Protein 7UCZ (pdb70)

Organism: Homo sapiens (NCBI:txid9606)

Structure (mmCIF, N/CA/C/O backbone):
data_7UCZ
#
_entry.id   7UCZ
#
_cell.length_a   29.608
_cell.length_b   36.931
_cell.length_c   68.513
_cell.angle_alpha   73.414
_cell.angle_beta   83.918
_cell.angle_gamma   66.059
#
_symmetry.space_group_name_H-M   'P 1'
#
loop_
_entity.id
_entity.type
_entity.pdbx_description
1 polymer 'Retinol-binding protein 2'
2 water water
#
loop_
_atom_site.group_PDB
_atom_site.id
_atom_site.type_symbol
_atom_site.label_atom_id
_atom_site.label_alt_id
_atom_site.label_comp_id
_atom_site.label_asym_id
_atom_site.label_entity_id
_atom_site.label_seq_id
_atom_site.pdbx_PDB_ins_code
_atom_site.Cartn_x
_atom_site.Cartn_y
_atom_site.Cartn_z
_atom_site.occupancy
_atom_site.B_iso_or_equiv
_atom_site.auth_seq_id
_atom_site.auth_comp_id
_atom_site.auth_asym_id
_atom_site.auth_atom_id
_atom_site.pdbx_PDB_model_num
ATOM 1 N N . THR A 1 1 ? -14.05887 7.78918 -4.54927 1.000 30.10135 1 THR A N 1
ATOM 2 C CA . THR A 1 1 ? -13.09941 6.81478 -4.04063 1.000 26.37379 1 THR A CA 1
ATOM 3 C C . THR A 1 1 ? -11.74906 7.45334 -3.71387 1.000 22.16236 1 THR A C 1
ATOM 4 O O . THR A 1 1 ? -11.26757 8.32737 -4.43478 1.000 24.86657 1 THR A O 1
ATOM 8 N N . ARG A 1 2 ? -11.14013 7.00507 -2.61746 1.000 20.30544 2 ARG A N 1
ATOM 9 C CA . ARG A 1 2 ? -9.82244 7.46287 -2.20221 1.000 15.09674 2 ARG A CA 1
ATOM 10 C C . ARG A 1 2 ? -8.70338 6.55772 -2.68092 1.000 13.27147 2 ARG A C 1
ATOM 11 O O . ARG A 1 2 ? -7.53763 6.79205 -2.34090 1.000 13.77466 2 ARG A O 1
ATOM 19 N N . ASP A 1 3 ? -9.02905 5.52845 -3.44774 1.000 14.35184 3 ASP A N 1
ATOM 20 C CA . ASP A 1 3 ? -8.03102 4.59031 -3.94180 1.000 13.01501 3 ASP A CA 1
ATOM 21 C C . ASP A 1 3 ? -7.41296 5.14798 -5.21633 1.000 11.67529 3 ASP A C 1
ATOM 22 O O . ASP A 1 3 ? -8.03554 5.13138 -6.28396 1.000 13.40743 3 ASP A O 1
ATOM 27 N N . GLN A 1 4 ? -6.17684 5.63055 -5.10480 1.000 9.82788 4 GLN A N 1
ATOM 28 C CA . GLN A 1 4 ? -5.46284 6.25966 -6.21007 1.000 9.99068 4 GLN A CA 1
ATOM 29 C C . GLN A 1 4 ? -4.37421 5.36475 -6.78974 1.000 8.94985 4 GLN A C 1
ATOM 30 O O . GLN A 1 4 ? -3.56171 5.82072 -7.60080 1.000 9.54981 4 GLN A O 1
ATOM 36 N N . ASN A 1 5 ? -4.35622 4.09166 -6.41001 1.000 9.68938 5 ASN A N 1
ATOM 37 C CA . ASN A 1 5 ? -3.38542 3.15964 -6.95974 1.000 9.97256 5 ASN A CA 1
ATOM 38 C C . ASN A 1 5 ? -3.45659 3.12360 -8.47748 1.000 11.56972 5 ASN A C 1
ATOM 39 O O . ASN A 1 5 ? -4.53967 3.18081 -9.07633 1.000 12.65162 5 ASN A O 1
ATOM 44 N N . GLY A 1 6 ? -2.29331 2.97294 -9.09465 1.000 10.74595 6 GLY A N 1
ATOM 45 C CA . GLY A 1 6 ? -2.22972 2.65684 -10.50178 1.000 12.65203 6 GLY A CA 1
ATOM 46 C C . GLY A 1 6 ? -1.12401 3.36724 -11.24648 1.000 9.82940 6 GLY A C 1
ATOM 47 O O . GLY A 1 6 ? -0.31199 4.10624 -10.66687 1.000 10.33973 6 GLY A O 1
ATOM 48 N N . THR A 1 7 ? -1.09576 3.12217 -12.55230 1.000 10.31248 7 THR A N 1
ATOM 49 C CA . THR A 1 7 ? -0.25610 3.86115 -13.47584 1.000 10.92048 7 THR A CA 1
ATOM 50 C C . THR A 1 7 ? -1.15439 4.80090 -14.25950 1.000 9.17726 7 THR A C 1
ATOM 51 O O . THR A 1 7 ? -2.15910 4.36800 -14.83487 1.000 11.18924 7 THR A O 1
ATOM 55 N N . TRP A 1 8 ? -0.80030 6.07975 -14.26505 1.000 9.41698 8 TRP A N 1
ATOM 56 C CA . TRP A 1 8 ? -1.66280 7.14375 -14.74955 1.000 9.28711 8 TRP A CA 1
ATOM 57 C C . TRP A 1 8 ? -0.93952 7.89357 -15.85399 1.000 9.95379 8 TRP A C 1
ATOM 58 O O . TRP A 1 8 ? 0.19320 8.35010 -15.65749 1.000 11.28885 8 TRP A O 1
ATOM 69 N N . GLU A 1 9 ? -1.58937 8.02538 -17.00817 1.000 9.57879 9 GLU A N 1
ATOM 70 C CA . GLU A 1 9 ? -0.97819 8.63919 -18.17792 1.000 9.77134 9 GLU A CA 1
ATOM 71 C C . GLU A 1 9 ? -1.63894 9.98429 -18.45404 1.000 9.61312 9 GLU A C 1
ATOM 72 O O . GLU A 1 9 ? -2.86609 10.07731 -18.53820 1.000 9.92450 9 GLU A O 1
ATOM 78 N N . MET A 1 10 ? -0.82825 11.03008 -18.57998 1.000 9.71515 10 MET A N 1
ATOM 79 C CA . MET A 1 10 ? -1.36409 12.37791 -18.70407 1.000 9.45518 10 MET A CA 1
ATOM 80 C C . MET A 1 10 ? -2.14840 12.55334 -20.00017 1.000 9.05369 10 MET A C 1
ATOM 81 O O . MET A 1 10 ? -1.68593 12.18002 -21.08546 1.000 11.51641 10 MET A O 1
ATOM 86 N N . GLU A 1 11 ? -3.33583 13.14668 -19.86826 1.000 9.31660 11 GLU A N 1
ATOM 87 C CA . GLU A 1 11 ? -4.20692 13.49162 -20.97750 1.000 9.35787 11 GLU A CA 1
ATOM 88 C C . GLU A 1 11 ? -4.28937 14.98952 -21.22470 1.000 9.44765 11 GLU A C 1
ATOM 89 O O . GLU A 1 11 ? -4.58685 15.39185 -22.35625 1.000 10.57550 11 GLU A O 1
ATOM 95 N N . SER A 1 12 ? -4.04073 15.81485 -20.20507 1.000 9.28084 12 SER A N 1
ATOM 96 C CA . SER A 1 12 ? -4.01294 17.25856 -20.39036 1.000 10.10135 12 SER A CA 1
ATOM 97 C C . SER A 1 12 ? -3.26842 17.90695 -19.23182 1.000 10.16527 12 SER A C 1
ATOM 98 O O . SER A 1 12 ? -3.18456 17.35655 -18.12874 1.000 9.19655 12 SER A O 1
ATOM 101 N N . ASN A 1 13 ? -2.74116 19.09883 -19.50989 1.000 9.52491 13 ASN A N 1
ATOM 102 C CA . ASN A 1 13 ? -1.95482 19.87467 -18.55793 1.000 9.96766 13 ASN A CA 1
ATOM 103 C C . ASN A 1 13 ? -2.18769 21.33298 -18.92596 1.000 9.96094 13 ASN A C 1
ATOM 104 O O . ASN A 1 13 ? -1.72274 21.78314 -19.97727 1.000 11.28973 13 ASN A O 1
ATOM 109 N N . GLU A 1 14 ? -2.94411 22.04695 -18.09233 1.000 10.51966 14 GLU A N 1
ATOM 110 C CA . GLU A 1 14 ? -3.37488 23.41083 -18.36737 1.000 10.42012 14 GLU A CA 1
ATOM 111 C C . GLU A 1 14 ? -2.69704 24.36635 -17.39605 1.000 10.18811 14 GLU A C 1
ATOM 112 O O . GLU A 1 14 ? -2.75069 24.16204 -16.18121 1.000 10.43004 14 GLU A O 1
ATOM 118 N N . ASN A 1 15 ? -2.09071 25.42333 -17.93883 1.000 10.47684 15 ASN A N 1
ATOM 119 C CA . ASN A 1 15 ? -1.44540 26.47172 -17.15382 1.000 11.08299 15 ASN A CA 1
ATOM 120 C C . ASN A 1 15 ? -0.27224 25.95999 -16.32584 1.000 10.02546 15 ASN A C 1
ATOM 121 O O . ASN A 1 15 ? 0.02840 26.50897 -15.26396 1.000 10.75678 15 ASN A O 1
ATOM 126 N N . PHE A 1 16 ? 0.42539 24.92781 -16.80069 1.000 11.10640 16 PHE A N 1
ATOM 127 C CA . PHE A 1 16 ? 1.69799 24.58451 -16.17640 1.000 10.38242 16 PHE A CA 1
ATOM 128 C C . PHE A 1 16 ? 2.67641 25.74853 -16.26599 1.000 10.17323 16 PHE A C 1
ATOM 129 O O . PHE A 1 16 ? 3.49128 25.94574 -15.35597 1.000 11.41904 16 PHE A O 1
ATOM 137 N N . GLU A 1 17 ? 2.59192 26.53599 -17.34298 1.000 12.04503 17 GLU A N 1
ATOM 138 C CA . GLU A 1 17 ? 3.43419 27.71957 -17.49816 1.000 12.30226 17 GLU A CA 1
ATOM 139 C C . GLU A 1 17 ? 3.24805 28.69477 -16.34032 1.000 10.40183 17 GLU A C 1
ATOM 140 O O . GLU A 1 17 ? 4.22779 29.17885 -15.75464 1.000 12.31485 17 GLU A O 1
ATOM 146 N N . GLY A 1 18 ? 1.99572 29.02749 -16.01680 1.000 12.12711 18 GLY A N 1
ATOM 147 C CA . GLY A 1 18 ? 1.74633 29.99007 -14.95453 1.000 12.06507 18 GLY A CA 1
ATOM 148 C C . GLY A 1 18 ? 2.18629 29.48180 -13.59518 1.000 10.65124 18 GLY A C 1
ATOM 149 O O . GLY A 1 18 ? 2.71533 30.24043 -12.77753 1.000 11.26950 18 GLY A O 1
ATOM 150 N N . TYR A 1 19 ? 1.97372 28.19240 -13.33833 1.000 11.23684 19 TYR A N 1
ATOM 151 C CA . TYR A 1 19 ? 2.44611 27.58259 -12.10198 1.000 11.35919 19 TYR A CA 1
ATOM 152 C C . TYR A 1 19 ? 3.97051 27.64841 -12.00283 1.000 9.33792 19 TYR A C 1
ATOM 153 O O . TYR A 1 19 ? 4.51982 28.05539 -10.97273 1.000 9.70218 19 TYR A O 1
ATOM 162 N N . MET A 1 20 ? 4.67001 27.28382 -13.08214 1.000 10.90776 20 MET A N 1
ATOM 163 C CA . MET A 1 20 ? 6.12729 27.40045 -13.09776 1.000 10.77909 20 MET A CA 1
ATOM 164 C C . MET A 1 20 ? 6.57802 28.84216 -12.87343 1.000 9.88280 20 MET A C 1
ATOM 165 O O . MET A 1 20 ? 7.55403 29.09278 -12.15228 1.000 10.55622 20 MET A O 1
ATOM 170 N N . LYS A 1 21 ? 5.89441 29.80363 -13.49925 1.000 11.47280 21 LYS A N 1
ATOM 171 C CA . LYS A 1 21 ? 6.26060 31.20611 -13.31938 1.000 12.15888 21 LYS A CA 1
ATOM 172 C C . LYS A 1 21 ? 6.07485 31.64581 -11.87426 1.000 10.42658 21 LYS A C 1
ATOM 173 O O . LYS A 1 21 ? 6.89859 32.39404 -11.33092 1.000 11.98983 21 LYS A O 1
ATOM 179 N N . ALA A 1 22 ? 4.99132 31.20321 -11.23649 1.000 11.61612 22 ALA A N 1
ATOM 180 C CA . ALA A 1 22 ? 4.74788 31.53923 -9.83854 1.000 11.50436 22 ALA A CA 1
ATOM 181 C C . ALA A 1 22 ? 5.82583 30.98276 -8.92166 1.000 10.15443 22 ALA A C 1
ATOM 182 O O . ALA A 1 22 ? 6.04920 31.53126 -7.83400 1.000 11.44450 22 ALA A O 1
ATOM 184 N N . LEU A 1 23 ? 6.50466 29.91813 -9.34505 1.000 10.16347 23 LEU A N 1
ATOM 185 C CA . LEU A 1 23 ? 7.62292 29.31772 -8.62929 1.000 10.18078 23 LEU A CA 1
ATOM 186 C C . LEU A 1 23 ? 8.96552 29.91089 -9.03808 1.000 10.57927 23 LEU A C 1
ATOM 187 O O . LEU A 1 23 ? 10.01128 29.45492 -8.55575 1.000 11.57275 23 LEU A O 1
ATOM 192 N N . ASP A 1 24 ? 8.95301 30.90326 -9.92428 1.000 11.41135 24 ASP A N 1
ATOM 193 C CA . ASP A 1 24 ? 10.15644 31.61767 -10.36262 1.000 12.42134 24 ASP A CA 1
ATOM 194 C C . ASP A 1 24 ? 11.08107 30.75420 -11.21312 1.000 11.96561 24 ASP A C 1
ATOM 195 O O . ASP A 1 24 ? 12.28924 30.99008 -11.27732 1.000 15.14364 24 ASP A O 1
ATOM 200 N N . ILE A 1 25 ? 10.52660 29.74988 -11.87847 1.000 12.00809 25 ILE A N 1
ATOM 201 C CA . ILE A 1 25 ? 11.32368 28.94123 -12.78583 1.000 12.42660 25 ILE A CA 1
ATOM 202 C C . ILE A 1 25 ? 11.65656 29.76308 -14.02601 1.000 13.45233 25 ILE A C 1
ATOM 203 O O . ILE A 1 25 ? 10.82084 30.52331 -14.53440 1.000 13.47678 25 ILE A O 1
ATOM 208 N N . ASP A 1 26 ? 12.89272 29.63055 -14.50787 1.000 15.33531 26 ASP A N 1
ATOM 209 C CA . ASP A 1 26 ? 13.42183 30.56052 -15.49563 1.000 17.88440 26 ASP A CA 1
ATOM 210 C C . ASP A 1 26 ? 12.83555 30.30547 -16.88842 1.000 15.61397 26 ASP A C 1
ATOM 211 O O . ASP A 1 26 ? 12.22721 29.26786 -17.17240 1.000 16.11257 26 ASP A O 1
ATOM 216 N N . PHE A 1 27 ? 13.05587 31.28244 -17.77062 1.000 15.77183 27 PHE A N 1
ATOM 217 C CA . PHE A 1 27 ? 12.45721 31.26710 -19.10265 1.000 16.41143 27 PHE A CA 1
ATOM 218 C C . PHE A 1 27 ? 12.88307 30.03558 -19.89694 1.000 18.57038 27 PHE A C 1
ATOM 219 O O . PHE A 1 27 ? 12.04984 29.36728 -20.52390 1.000 16.27775 27 PHE A O 1
ATOM 227 N N . ALA A 1 28 ? 14.18185 29.72117 -19.88798 1.000 20.00357 28 ALA A N 1
ATOM 228 C CA . ALA A 1 28 ? 14.67140 28.59590 -20.67936 1.000 20.49365 28 ALA A CA 1
ATOM 229 C C . ALA A 1 28 ? 14.05940 27.28470 -20.20970 1.000 15.82643 28 ALA A C 1
ATOM 230 O O . ALA A 1 28 ? 13.71330 26.42290 -21.02526 1.000 17.53424 28 ALA A O 1
ATOM 232 N N . THR A 1 29 ? 13.90025 27.12637 -18.89567 1.000 16.49901 29 THR A N 1
ATOM 233 C CA . THR A 1 29 ? 13.32656 25.89903 -18.35816 1.000 17.46776 29 THR A CA 1
ATOM 234 C C . THR A 1 29 ? 11.83846 25.79582 -18.67343 1.000 15.19891 29 THR A C 1
ATOM 235 O O . THR A 1 29 ? 11.34686 24.71607 -19.02568 1.000 15.36967 29 THR A O 1
ATOM 239 N N . ARG A 1 30 ? 11.10021 26.90265 -18.55562 1.000 14.53568 30 ARG A N 1
ATOM 240 C CA . ARG A 1 30 ? 9.68925 26.86116 -18.92719 1.000 13.38656 30 ARG A CA 1
ATOM 241 C C . ARG A 1 30 ? 9.52523 26.50326 -20.39694 1.000 12.35254 30 ARG A C 1
ATOM 242 O O . ARG A 1 30 ? 8.60633 25.76142 -20.76415 1.000 12.97166 30 ARG A O 1
ATOM 250 N N . LYS A 1 31 ? 10.41552 27.00937 -21.25322 1.000 13.70647 31 LYS A N 1
ATOM 251 C CA . LYS A 1 31 ? 10.30968 26.72284 -22.67989 1.000 14.88181 31 LYS A CA 1
ATOM 252 C C . LYS A 1 31 ? 10.52879 25.24270 -22.96639 1.000 13.50119 31 LYS A C 1
ATOM 253 O O . LYS A 1 31 ? 9.80777 24.65026 -23.77927 1.000 13.68055 31 LYS A O 1
ATOM 259 N N . ILE A 1 32 ? 11.52113 24.62975 -22.31302 1.000 16.23162 32 ILE A N 1
ATOM 260 C CA . ILE A 1 32 ? 11.75351 23.19565 -22.46776 1.000 17.61921 32 ILE A CA 1
ATOM 261 C C . ILE A 1 32 ? 10.51300 22.40241 -22.08776 1.000 16.26387 32 ILE A C 1
ATOM 262 O O . ILE A 1 32 ? 10.23607 21.34732 -22.67148 1.000 16.16933 32 ILE A O 1
ATOM 267 N N . ALA A 1 33 ? 9.73302 22.90630 -21.13340 1.000 12.60867 33 ALA A N 1
ATOM 268 C CA . ALA A 1 33 ? 8.59245 22.17782 -20.59429 1.000 13.20650 33 ALA A CA 1
ATOM 269 C C . ALA A 1 33 ? 7.34614 22.23836 -21.47165 1.000 12.59514 33 ALA A C 1
ATOM 270 O O . ALA A 1 33 ? 6.39406 21.49748 -21.19715 1.000 13.11036 33 ALA A O 1
ATOM 272 N N . VAL A 1 34 ? 7.31694 23.09343 -22.49742 1.000 13.20617 34 VAL A N 1
ATOM 273 C CA . VAL A 1 34 ? 6.12637 23.21764 -23.33578 1.000 12.56446 34 VAL A CA 1
ATOM 274 C C . VAL A 1 34 ? 5.75412 21.86514 -23.92401 1.000 13.42553 34 VAL A C 1
ATOM 275 O O . VAL A 1 34 ? 6.59470 21.16434 -24.50091 1.000 13.59370 34 VAL A O 1
ATOM 279 N N . ARG A 1 35 ? 4.48979 21.48127 -23.74866 1.000 11.68154 35 ARG A N 1
ATOM 280 C CA . ARG A 1 35 ? 3.92208 20.26127 -24.30825 1.000 12.59417 35 ARG A CA 1
ATOM 281 C C . ARG A 1 35 ? 4.55101 18.98992 -23.75026 1.000 12.31981 35 ARG A C 1
ATOM 282 O O . ARG A 1 35 ? 4.51898 17.94489 -24.40671 1.000 14.22936 35 ARG A O 1
ATOM 290 N N . LEU A 1 36 ? 5.11955 19.03669 -22.54803 1.000 12.48789 36 LEU A N 1
ATOM 291 C CA . LEU A 1 36 ? 5.57365 17.79558 -21.93691 1.000 13.50189 36 LEU A CA 1
ATOM 292 C C . LEU A 1 36 ? 4.38194 16.88665 -21.63863 1.000 11.62905 36 LEU A C 1
ATOM 293 O O . LEU A 1 36 ? 3.23144 17.32177 -21.58232 1.000 11.99552 36 LEU A O 1
ATOM 298 N N . THR A 1 37 ? 4.67733 15.60446 -21.43824 1.000 10.68282 37 THR A N 1
ATOM 299 C CA A THR A 1 37 ? 3.69187 14.64734 -20.96184 0.688 11.04955 37 THR A CA 1
ATOM 300 C CA B THR A 1 37 ? 3.70609 14.61770 -20.99132 0.312 10.88478 37 THR A CA 1
ATOM 301 C C . THR A 1 37 ? 4.27727 13.90039 -19.77145 1.000 13.47644 37 THR A C 1
ATOM 302 O O . THR A 1 37 ? 5.48306 13.95910 -19.49725 1.000 12.27157 37 THR A O 1
ATOM 309 N N . GLN A 1 38 ? 3.40641 13.22428 -19.02673 1.000 14.28718 38 GLN A N 1
ATOM 310 C CA . GLN A 1 38 ? 3.84386 12.54415 -17.82093 1.000 12.83255 38 GLN A CA 1
ATOM 311 C C . GLN A 1 38 ? 3.15229 11.20480 -17.67224 1.000 12.73281 38 GLN A C 1
ATOM 312 O O . GLN A 1 38 ? 2.04145 10.98528 -18.16450 1.000 13.07584 38 GLN A O 1
ATOM 318 N N . THR A 1 39 ? 3.83571 10.31682 -16.95869 1.000 12.16525 39 THR A N 1
ATOM 319 C CA . THR A 1 39 ? 3.23626 9.12421 -16.38721 1.000 12.17474 39 THR A CA 1
ATOM 320 C C . THR A 1 39 ? 3.49454 9.15167 -14.88789 1.000 10.32965 39 THR A C 1
ATOM 321 O O . THR A 1 39 ? 4.61601 9.43757 -14.44345 1.000 12.00546 39 THR A O 1
ATOM 325 N N . LYS A 1 40 ? 2.45444 8.87907 -14.11396 1.000 9.19193 40 LYS A N 1
ATOM 326 C CA . LYS A 1 40 ? 2.51857 8.92676 -12.66101 1.000 9.65061 40 LYS A CA 1
ATOM 327 C C . LYS A 1 40 ? 2.15261 7.55226 -12.13006 1.000 10.10292 40 LYS A C 1
ATOM 328 O O . LYS A 1 40 ? 1.06318 7.04146 -12.41978 1.000 11.99723 40 LYS A O 1
ATOM 334 N N . VAL A 1 41 ? 3.05456 6.95240 -11.36014 1.000 9.91094 41 VAL A N 1
ATOM 335 C CA . VAL A 1 41 ? 2.82778 5.64781 -10.75777 1.000 9.60614 41 VAL A CA 1
ATOM 336 C C . VAL A 1 41 ? 2.58354 5.86534 -9.27418 1.000 8.97488 41 VAL A C 1
ATOM 337 O O . VAL A 1 41 ? 3.41362 6.46777 -8.58114 1.000 10.56464 41 VAL A O 1
ATOM 341 N N . ILE A 1 42 ? 1.44684 5.38147 -8.78452 1.000 8.82288 42 ILE A N 1
ATOM 342 C CA . ILE A 1 42 ? 1.06400 5.50482 -7.38297 1.000 9.42948 42 ILE A CA 1
ATOM 343 C C . ILE A 1 42 ? 0.92728 4.11051 -6.79581 1.000 8.93643 42 ILE A C 1
ATOM 344 O O . ILE A 1 42 ? 0.15030 3.28703 -7.30427 1.000 9.98909 42 ILE A O 1
ATOM 349 N N . ASP A 1 43 ? 1.67827 3.85757 -5.72520 1.000 9.39116 43 ASP A N 1
ATOM 350 C CA . ASP A 1 43 ? 1.58895 2.63826 -4.93261 1.000 10.41160 43 ASP A CA 1
ATOM 351 C C . ASP A 1 43 ? 1.06964 3.08360 -3.57431 1.000 9.92505 43 ASP A C 1
ATOM 352 O O . ASP A 1 43 ? 1.79930 3.70451 -2.79858 1.000 11.59329 43 ASP A O 1
ATOM 357 N N . GLN A 1 44 ? -0.21020 2.82293 -3.31537 1.000 10.03252 44 GLN A N 1
ATOM 358 C CA . GLN A 1 44 ? -0.89793 3.34358 -2.14542 1.000 10.26745 44 GLN A CA 1
ATOM 359 C C . GLN A 1 44 ? -1.39059 2.19632 -1.28095 1.000 9.66989 44 GLN A C 1
ATOM 360 O O . GLN A 1 44 ? -2.07493 1.28536 -1.76572 1.000 11.19015 44 GLN A O 1
ATOM 366 N N . ASP A 1 45 ? -1.04291 2.25509 0.00137 1.000 9.88060 45 ASP A N 1
ATOM 367 C CA . ASP A 1 45 ? -1.49432 1.29090 0.99701 1.000 10.93020 45 ASP A CA 1
ATOM 368 C C . ASP A 1 45 ? -2.16882 2.12593 2.07852 1.000 10.52211 45 ASP A C 1
ATOM 369 O O . ASP A 1 45 ? -1.52590 2.55371 3.04086 1.000 11.55826 45 ASP A O 1
ATOM 374 N N . GLY A 1 46 ? -3.46353 2.38925 1.89266 1.000 12.02181 46 GLY A N 1
ATOM 375 C CA . GLY A 1 46 ? -4.21020 3.25869 2.78150 1.000 11.96591 46 GLY A CA 1
ATOM 376 C C . GLY A 1 46 ? -3.71997 4.69289 2.74812 1.000 10.73037 46 GLY A C 1
ATOM 377 O O . GLY A 1 46 ? -3.76500 5.35069 1.70736 1.000 11.83844 46 GLY A O 1
ATOM 378 N N . ASP A 1 47 ? -3.25030 5.18236 3.89174 1.000 11.65493 47 ASP A N 1
ATOM 379 C CA . ASP A 1 47 ? -2.66228 6.51223 3.99695 1.000 10.26069 47 ASP A CA 1
ATOM 380 C C . ASP A 1 47 ? -1.18033 6.55325 3.60298 1.000 9.26204 47 ASP A C 1
ATOM 381 O O . ASP A 1 47 ? -0.57686 7.63237 3.65053 1.000 10.60613 47 ASP A O 1
ATOM 386 N N . ASN A 1 48 ? -0.56303 5.42665 3.24382 1.000 11.51629 48 ASN A N 1
ATOM 387 C CA . ASN A 1 48 ? 0.85687 5.38417 2.89271 1.000 9.87621 48 ASN A CA 1
ATOM 388 C C . ASN A 1 48 ? 1.00246 5.39549 1.37416 1.000 8.96964 48 ASN A C 1
ATOM 389 O O . ASN A 1 48 ? 0.50481 4.49079 0.69906 1.000 11.72241 48 ASN A O 1
ATOM 394 N N . PHE A 1 49 ? 1.70280 6.39611 0.84453 1.000 8.89850 49 PHE A N 1
ATOM 395 C CA . PHE A 1 49 ? 1.84364 6.58724 -0.59162 1.000 8.79575 49 PHE A CA 1
ATOM 396 C C . PHE A 1 49 ? 3.30689 6.55064 -1.01161 1.000 8.62095 49 PHE A C 1
ATOM 397 O O . PHE A 1 49 ? 4.17005 7.15756 -0.36424 1.000 9.66550 49 PHE A O 1
ATOM 405 N N . LYS A 1 50 ? 3.56942 5.87831 -2.12976 1.000 9.35128 50 LYS A N 1
ATOM 406 C CA . LYS A 1 50 ? 4.83111 5.99824 -2.84944 1.000 10.59079 50 LYS A CA 1
ATOM 407 C C . LYS A 1 50 ? 4.49244 6.40651 -4.27300 1.000 9.55582 50 LYS A C 1
ATOM 408 O O . LYS A 1 50 ? 3.75138 5.69577 -4.96117 1.000 11.54440 50 LYS A O 1
ATOM 414 N N . THR A 1 51 ? 5.00161 7.55665 -4.71286 1.000 10.48314 51 THR A N 1
ATOM 415 C CA . THR A 1 51 ? 4.63122 8.08473 -6.01984 1.000 11.02764 51 THR A CA 1
ATOM 416 C C . THR A 1 51 ? 5.86621 8.40213 -6.84685 1.000 9.21732 51 THR A C 1
ATOM 417 O O . THR A 1 51 ? 6.88958 8.85978 -6.32357 1.000 12.14929 51 THR A O 1
ATOM 421 N N . LYS A 1 52 ? 5.74508 8.17544 -8.15548 1.000 9.51015 52 LYS A N 1
ATOM 422 C CA . LYS A 1 52 ? 6.80984 8.45091 -9.11303 1.000 9.56603 52 LYS A CA 1
ATOM 423 C C . LYS A 1 52 ? 6.18961 9.15526 -10.30726 1.000 11.73052 52 LYS A C 1
ATOM 424 O O . LYS A 1 52 ? 5.34379 8.57127 -10.99224 1.000 13.28468 52 LYS A O 1
ATOM 430 N N . THR A 1 53 ? 6.62026 10.37845 -10.59276 1.000 10.82246 53 THR A N 1
ATOM 431 C CA . THR A 1 53 ? 6.09447 11.12599 -11.72838 1.000 11.25480 53 THR A CA 1
ATOM 432 C C . THR A 1 53 ? 7.22992 11.36149 -12.71173 1.000 10.68783 53 THR A C 1
ATOM 433 O O . THR A 1 53 ? 8.22286 12.01565 -12.37197 1.000 12.56159 53 THR A O 1
ATOM 437 N N . THR A 1 54 ? 7.09022 10.82138 -13.91804 1.000 10.74357 54 THR A N 1
ATOM 438 C CA . THR A 1 54 ? 8.12301 10.90559 -14.94001 1.000 10.24558 54 THR A CA 1
ATOM 439 C C . THR A 1 54 ? 7.63972 11.82953 -16.04273 1.000 10.24150 54 THR A C 1
ATOM 440 O O . THR A 1 54 ? 6.59879 11.57080 -16.65765 1.000 12.00673 54 THR A O 1
ATOM 444 N N . SER A 1 55 ? 8.40495 12.87864 -16.31529 1.000 10.67870 55 SER A N 1
ATOM 445 C CA . SER A 1 55 ? 8.08716 13.81600 -17.38302 1.000 11.54859 55 SER A CA 1
ATOM 446 C C . SER A 1 55 ? 8.91500 13.49579 -18.61854 1.000 11.25793 55 SER A C 1
ATOM 447 O O . SER A 1 55 ? 10.13835 13.34032 -18.53420 1.000 12.55670 55 SER A O 1
ATOM 450 N N . THR A 1 56 ? 8.24235 13.39695 -19.75753 1.000 12.16206 56 THR A N 1
ATOM 451 C CA . THR A 1 56 ? 8.88331 13.23175 -21.05500 1.000 11.57420 56 THR A CA 1
ATOM 452 C C . THR A 1 56 ? 8.66077 14.51207 -21.84053 1.000 11.87770 56 THR A C 1
ATOM 453 O O . THR A 1 56 ? 7.51394 14.93717 -22.03279 1.000 13.38759 56 THR A O 1
ATOM 457 N N . PHE A 1 57 ? 9.75024 15.12806 -22.27865 1.000 12.96733 57 PHE A N 1
ATOM 458 C CA . PHE A 1 57 ? 9.68217 16.42442 -22.92775 1.000 12.53862 57 PHE A CA 1
ATOM 459 C C . PHE A 1 57 ? 9.57257 16.28510 -24.43608 1.000 13.90455 57 PHE A C 1
ATOM 460 O O . PHE A 1 57 ? 9.96850 15.28029 -25.02853 1.000 16.16275 57 PHE A O 1
ATOM 468 N N . HIS A 1 58 ? 9.03389 17.33622 -25.05210 1.000 13.63433 58 HIS A N 1
ATOM 469 C CA . HIS A 1 58 ? 8.87876 17.37318 -26.50012 1.000 17.62243 58 HIS A CA 1
ATOM 470 C C . HIS A 1 58 ? 10.22704 17.38654 -27.21909 1.000 24.49221 58 HIS A C 1
ATOM 471 O O . HIS A 1 58 ? 10.40939 16.67422 -28.21364 1.000 31.23528 58 HIS A O 1
ATOM 478 N N . HIS A 1 59 ? 11.18391 18.18451 -26.74081 1.000 21.76192 59 HIS A N 1
ATOM 479 C CA . HIS A 1 59 ? 12.48577 18.32844 -27.40533 1.000 22.11288 59 HIS A CA 1
ATOM 480 C C . HIS A 1 59 ? 13.61846 18.41569 -26.37691 1.000 19.71760 59 HIS A C 1
ATOM 481 O O . HIS A 1 59 ? 14.34651 19.40021 -26.28148 1.000 20.90303 59 HIS A O 1
ATOM 488 N N . HIS A 1 60 ? 13.77382 17.35919 -25.58337 1.000 15.40937 60 HIS A N 1
ATOM 489 C CA . HIS A 1 60 ? 14.86861 17.25592 -24.63102 1.000 15.67858 60 HIS A CA 1
ATOM 490 C C . HIS A 1 60 ? 15.22375 15.78503 -24.50806 1.000 16.26619 60 HIS A C 1
ATOM 491 O O . HIS A 1 60 ? 14.33425 14.92915 -24.50744 1.000 18.03816 60 HIS A O 1
ATOM 498 N N . HIS A 1 61 ? 16.52219 15.49279 -24.41234 1.000 13.41406 61 HIS A N 1
ATOM 499 C CA . HIS A 1 61 ? 16.96868 14.11038 -24.55196 1.000 13.30841 61 HIS A CA 1
ATOM 500 C C . HIS A 1 61 ? 16.76734 13.24791 -23.31262 1.000 13.33997 61 HIS A C 1
ATOM 501 O O . HIS A 1 61 ? 16.97348 12.03324 -23.40313 1.000 17.53954 61 HIS A O 1
ATOM 508 N N . HIS A 1 62 ? 16.36884 13.81394 -22.17356 1.000 12.67459 62 HIS A N 1
ATOM 509 C CA . HIS A 1 62 ? 16.17014 13.00259 -20.98092 1.000 11.71592 62 HIS A CA 1
ATOM 510 C C . HIS A 1 62 ? 14.86568 13.36251 -20.29506 1.000 14.17203 62 HIS A C 1
ATOM 511 O O . HIS A 1 62 ? 14.36793 14.48879 -20.39432 1.000 16.97150 62 HIS A O 1
ATOM 518 N N . HIS A 1 63 ? 14.32187 12.37760 -19.59809 1.000 14.45211 63 HIS A N 1
ATOM 519 C CA . HIS A 1 63 ? 13.16560 12.58945 -18.75376 1.000 14.01106 63 HIS A CA 1
ATOM 520 C C . HIS A 1 63 ? 13.59457 13.25870 -17.45033 1.000 14.88350 63 HIS A C 1
ATOM 521 O O . HIS A 1 63 ? 14.78340 13.35372 -17.12539 1.000 16.35714 63 HIS A O 1
ATOM 528 N N . ARG A 1 64 ? 12.60895 13.74245 -16.70393 1.000 13.18709 64 ARG A N 1
ATOM 529 C CA . ARG A 1 64 ? 12.80635 14.11590 -15.31339 1.000 15.02970 64 ARG A CA 1
ATOM 530 C C . ARG A 1 64 ? 11.90060 13.24011 -14.46295 1.000 13.76916 64 ARG A C 1
ATOM 531 O O . ARG A 1 64 ? 10.82163 12.82460 -14.90573 1.000 13.95643 64 ARG A O 1
ATOM 539 N N . ASN A 1 65 ? 12.34499 12.96246 -13.23943 1.000 12.86440 65 ASN A N 1
ATOM 540 C CA . ASN A 1 65 ? 11.62936 12.07351 -12.33560 1.000 18.93398 65 ASN A CA 1
ATOM 541 C C . ASN A 1 65 ? 11.46267 12.78256 -11.00361 1.000 22.18069 65 ASN A C 1
ATOM 542 O O . ASN A 1 65 ? 12.45239 13.20231 -10.39356 1.000 24.36706 65 ASN A O 1
ATOM 547 N N . TYR A 1 66 ? 10.21477 12.92086 -10.56498 1.000 22.29128 66 TYR A N 1
ATOM 548 C CA . TYR A 1 66 ? 9.85569 13.56739 -9.30485 1.000 21.42965 66 TYR A CA 1
ATOM 549 C C . TYR A 1 66 ? 9.13978 12.50569 -8.48008 1.000 21.19739 66 TYR A C 1
ATOM 550 O O . TYR A 1 66 ? 7.94667 12.25877 -8.68006 1.000 22.80120 66 TYR A O 1
ATOM 559 N N . ASP A 1 67 ? 9.87170 11.86098 -7.57446 1.000 20.23980 67 ASP A N 1
ATOM 560 C CA . ASP A 1 67 ? 9.34248 10.76972 -6.76656 1.000 22.76603 67 ASP A CA 1
ATOM 561 C C . ASP A 1 67 ? 9.16803 11.25939 -5.33527 1.000 26.43202 67 ASP A C 1
ATOM 562 O O . ASP A 1 67 ? 10.14000 11.68571 -4.70120 1.000 32.07856 67 ASP A O 1
ATOM 567 N N . VAL A 1 68 ? 7.93309 11.21425 -4.83331 1.000 18.35440 68 VAL A N 1
ATOM 568 C CA . VAL A 1 68 ? 7.63077 11.64228 -3.47175 1.000 17.99391 68 VAL A CA 1
ATOM 569 C C . VAL A 1 68 ? 6.84836 10.54634 -2.75425 1.000 14.56777 68 VAL A C 1
ATOM 570 O O . VAL A 1 68 ? 5.88311 9.99302 -3.30171 1.000 12.84882 68 VAL A O 1
ATOM 574 N N . ASP A 1 69 ? 7.28790 10.22332 -1.53770 1.000 13.55231 69 ASP A N 1
ATOM 575 C CA . ASP A 1 69 ? 6.65069 9.24066 -0.67547 1.000 11.97546 69 ASP A CA 1
ATOM 576 C C . ASP A 1 69 ? 6.18942 9.95090 0.58560 1.000 9.55271 69 ASP A C 1
ATOM 577 O O . ASP A 1 69 ? 6.88865 10.83142 1.10620 1.000 11.93424 69 ASP A O 1
ATOM 582 N N . PHE A 1 70 ? 5.03904 9.54787 1.11481 1.000 9.83004 70 PHE A N 1
ATOM 583 C CA . PHE A 1 70 ? 4.51646 10.22309 2.28986 1.000 9.86983 70 PHE A CA 1
ATOM 584 C C . PHE A 1 70 ? 3.44277 9.37163 2.93341 1.000 8.98203 70 PHE A C 1
ATOM 585 O O . PHE A 1 70 ? 2.85931 8.48226 2.30782 1.000 10.22919 70 PHE A O 1
ATOM 593 N N . THR A 1 71 ? 3.19323 9.67185 4.20411 1.000 9.17788 71 THR A N 1
ATOM 594 C CA . THR A 1 71 ? 2.04714 9.15888 4.93490 1.000 10.02757 71 THR A CA 1
ATOM 595 C C . THR A 1 71 ? 1.12936 10.32601 5.26053 1.000 8.24814 71 THR A C 1
ATOM 596 O O . THR A 1 71 ? 1.59431 11.36909 5.73486 1.000 8.78244 71 THR A O 1
ATOM 600 N N . VAL A 1 72 ? -0.16757 10.15694 4.97888 1.000 10.06971 72 VAL A N 1
ATOM 601 C CA . VAL A 1 72 ? -1.13702 11.18999 5.30562 1.000 9.15359 72 VAL A CA 1
ATOM 602 C C . VAL A 1 72 ? -1.01197 11.53520 6.78102 1.000 10.26437 72 VAL A C 1
ATOM 603 O O . VAL A 1 72 ? -0.92556 10.64945 7.63758 1.000 11.72340 72 VAL A O 1
ATOM 607 N N . GLY A 1 73 ? -0.95943 12.83145 7.07993 1.000 9.78107 73 GLY A N 1
ATOM 608 C CA . GLY A 1 73 ? -0.87311 13.29222 8.44820 1.000 10.60291 73 GLY A CA 1
ATOM 609 C C . GLY A 1 73 ? 0.53204 13.44472 8.99173 1.000 9.39746 73 GLY A C 1
ATOM 610 O O . GLY A 1 73 ? 0.69493 13.94802 10.11495 1.000 11.09470 73 GLY A O 1
ATOM 611 N N . VAL A 1 74 ? 1.55446 13.05234 8.23670 1.000 9.30621 74 VAL A N 1
ATOM 612 C CA . VAL A 1 74 ? 2.93844 13.08360 8.69518 1.000 9.10255 74 VAL A CA 1
ATOM 613 C C . VAL A 1 74 ? 3.70396 14.08868 7.84562 1.000 8.64721 74 VAL A C 1
ATOM 614 O O . VAL A 1 74 ? 3.98884 13.83078 6.66680 1.000 9.17442 74 VAL A O 1
ATOM 618 N N . GLU A 1 75 ? 4.06796 15.21453 8.44653 1.000 9.46348 75 GLU A N 1
ATOM 619 C CA . GLU A 1 75 ? 4.83317 16.22989 7.73923 1.000 8.45156 75 GLU A CA 1
ATOM 620 C C . GLU A 1 75 ? 6.15653 15.64551 7.26901 1.000 8.27687 75 GLU A C 1
ATOM 621 O O . GLU A 1 75 ? 6.76866 14.82076 7.95415 1.000 9.85582 75 GLU A O 1
ATOM 627 N N . PHE A 1 76 ? 6.60562 16.08189 6.09594 1.000 9.25223 76 PHE A N 1
ATOM 628 C CA . PHE A 1 76 ? 7.85532 15.60161 5.53640 1.000 10.65624 76 PHE A CA 1
ATOM 629 C C . PHE A 1 76 ? 8.56774 16.72798 4.79823 1.000 8.88590 76 PHE A C 1
ATOM 630 O O . PHE A 1 76 ? 7.97399 17.74774 4.44733 1.000 12.09413 76 PHE A O 1
ATOM 638 N N . ASP A 1 77 ? 9.85805 16.53262 4.56152 1.000 12.52388 77 ASP A N 1
ATOM 639 C CA . ASP A 1 77 ? 10.66424 17.49201 3.82001 1.000 11.45789 77 ASP A CA 1
ATOM 640 C C . ASP A 1 77 ? 10.63451 17.16719 2.33411 1.000 11.17508 77 ASP A C 1
ATOM 641 O O . ASP A 1 77 ? 10.77588 16.00636 1.93507 1.000 13.54155 77 ASP A O 1
ATOM 646 N N . GLU A 1 78 ? 10.46535 18.20031 1.51531 1.000 10.51399 78 GLU A N 1
ATOM 647 C CA . GLU A 1 78 ? 10.58697 18.08701 0.06879 1.000 11.12953 78 GLU A CA 1
ATOM 648 C C . GLU A 1 78 ? 11.68035 19.02061 -0.41807 1.000 10.59874 78 GLU A C 1
ATOM 649 O O . GLU A 1 78 ? 11.75047 20.17899 0.00651 1.000 11.68160 78 GLU A O 1
ATOM 655 N N . TYR A 1 79 ? 12.51711 18.51285 -1.32463 1.000 11.74053 79 TYR A N 1
ATOM 656 C CA . TYR A 1 79 ? 13.52937 19.29369 -2.02961 1.000 12.38329 79 TYR A CA 1
ATOM 657 C C . TYR A 1 79 ? 13.19093 19.19323 -3.51275 1.000 13.18603 79 TYR A C 1
ATOM 658 O O . TYR A 1 79 ? 13.38320 18.14053 -4.13035 1.000 14.32396 79 TYR A O 1
ATOM 667 N N . THR A 1 80 ? 12.65897 20.27394 -4.08270 1.000 12.04917 80 THR A N 1
ATOM 668 C CA . THR A 1 80 ? 11.99720 20.20937 -5.38852 1.000 11.91329 80 THR A CA 1
ATOM 669 C C . THR A 1 80 ? 12.99935 20.35522 -6.54091 1.000 13.55943 80 THR A C 1
ATOM 670 O O . THR A 1 80 ? 12.92695 21.27336 -7.36318 1.000 13.85822 80 THR A O 1
ATOM 674 N N . LYS A 1 81 ? 13.92190 19.38462 -6.61701 1.000 13.42208 81 LYS A N 1
ATOM 675 C CA . LYS A 1 81 ? 15.08580 19.50905 -7.49561 1.000 13.44246 81 LYS A CA 1
ATOM 676 C C . LYS A 1 81 ? 14.71079 19.64050 -8.96578 1.000 13.80469 81 LYS A C 1
ATOM 677 O O . LYS A 1 81 ? 15.45034 20.26203 -9.73507 1.000 17.18219 81 LYS A O 1
ATOM 683 N N . SER A 1 82 ? 13.60915 19.03504 -9.39057 1.000 12.63073 82 SER A N 1
ATOM 684 C CA . SER A 1 82 ? 13.21737 19.09225 -10.79302 1.000 14.77159 82 SER A CA 1
ATOM 685 C C . SER A 1 82 ? 12.21730 20.20622 -11.07894 1.000 15.92313 82 SER A C 1
ATOM 686 O O . SER A 1 82 ? 11.71693 20.30181 -12.20480 1.000 18.28843 82 SER A O 1
ATOM 689 N N . LEU A 1 83 ? 11.92632 21.05124 -10.08640 1.000 15.02259 83 LEU A N 1
ATOM 690 C CA . LEU A 1 83 ? 11.07085 22.21906 -10.26194 1.000 16.33601 83 LEU A CA 1
ATOM 691 C C . LEU A 1 83 ? 11.83000 23.48366 -9.87982 1.000 15.73263 83 LEU A C 1
ATOM 692 O O . LEU A 1 83 ? 12.75165 23.89380 -10.59341 1.000 16.86294 83 LEU A O 1
ATOM 697 N N . ASP A 1 84 ? 11.46917 24.09763 -8.75183 1.000 14.25272 84 ASP A N 1
ATOM 698 C CA . ASP A 1 84 ? 12.05666 25.36905 -8.34554 1.000 15.20654 84 ASP A CA 1
ATOM 699 C C . ASP A 1 84 ? 13.25676 25.21934 -7.42282 1.000 13.63582 84 ASP A C 1
ATOM 700 O O . ASP A 1 84 ? 13.84971 26.23073 -7.04437 1.000 17.00646 84 ASP A O 1
ATOM 705 N N . ASN A 1 85 ? 13.62781 23.99381 -7.05427 1.000 13.36945 85 ASN A N 1
ATOM 706 C CA . ASN A 1 85 ? 14.81336 23.75077 -6.23748 1.000 13.75479 85 ASN A CA 1
ATOM 707 C C . ASN A 1 85 ? 14.73049 24.47925 -4.89561 1.000 13.90266 85 ASN A C 1
ATOM 708 O O . ASN A 1 85 ? 15.64356 25.20094 -4.49288 1.000 15.84079 85 ASN A O 1
ATOM 713 N N . ARG A 1 86 ? 13.61468 24.28897 -4.20471 1.000 12.57510 86 ARG A N 1
ATOM 714 C CA . ARG A 1 86 ? 13.42195 24.82717 -2.87073 1.000 12.39315 86 ARG A CA 1
ATOM 715 C C . ARG A 1 86 ? 13.16810 23.69918 -1.88353 1.000 11.20689 86 ARG A C 1
ATOM 716 O O . ARG A 1 86 ? 12.78472 22.58467 -2.24659 1.000 13.46849 86 ARG A O 1
ATOM 724 N N . HIS A 1 87 ? 13.38522 24.01738 -0.61737 1.000 11.98599 87 HIS A N 1
ATOM 725 C CA . HIS A 1 87 ? 13.07094 23.12728 0.49166 1.000 12.24876 87 HIS A CA 1
ATOM 726 C C . HIS A 1 87 ? 11.75107 23.58799 1.09261 1.000 11.88728 87 HIS A C 1
ATOM 727 O O . HIS A 1 87 ? 11.65104 24.72769 1.56558 1.000 15.25749 87 HIS A O 1
ATOM 734 N N . VAL A 1 88 ? 10.73975 22.71886 1.06194 1.000 10.31621 88 VAL A N 1
ATOM 735 C CA . VAL A 1 88 ? 9.45909 23.01440 1.68424 1.000 9.95269 88 VAL A CA 1
ATOM 736 C C . VAL A 1 88 ? 9.13071 21.90554 2.67394 1.000 8.82773 88 VAL A C 1
ATOM 737 O O . VAL A 1 88 ? 9.69807 20.80758 2.62877 1.000 10.57398 88 VAL A O 1
ATOM 741 N N . LYS A 1 89 ? 8.20906 22.21499 3.58261 1.000 9.90131 89 LYS A N 1
ATOM 742 C CA . LYS A 1 89 ? 7.70192 21.25879 4.55781 1.000 9.46428 89 LYS A CA 1
ATOM 743 C C . LYS A 1 89 ? 6.28494 20.89049 4.14670 1.000 9.11653 89 LYS A C 1
ATOM 744 O O . LYS A 1 89 ? 5.36063 21.70324 4.27531 1.000 10.81203 89 LYS A O 1
ATOM 750 N N . ALA A 1 90 ? 6.10410 19.66207 3.68744 1.000 9.04998 90 ALA A N 1
ATOM 751 C CA . ALA A 1 90 ? 4.84339 19.24861 3.09115 1.000 9.18035 90 ALA A CA 1
ATOM 752 C C . ALA A 1 90 ? 4.00681 18.45530 4.08491 1.000 9.49031 90 ALA A C 1
ATOM 753 O O . ALA A 1 90 ? 4.53738 17.66608 4.87549 1.000 10.06385 90 ALA A O 1
ATOM 755 N N . LEU A 1 91 ? 2.69435 18.67323 4.04080 1.000 9.50848 91 LEU A N 1
ATOM 756 C CA . LEU A 1 91 ? 1.74358 17.89310 4.81903 1.000 8.41175 91 LEU A CA 1
ATOM 757 C C . LEU A 1 91 ? 0.59539 17.50221 3.91234 1.000 8.68825 91 LEU A C 1
ATOM 758 O O . LEU A 1 91 ? -0.00727 18.36793 3.27174 1.000 9.17370 91 LEU A O 1
ATOM 763 N N . VAL A 1 92 ? 0.28272 16.21316 3.87247 1.000 9.01794 92 VAL A N 1
ATOM 764 C CA . VAL A 1 92 ? -0.81546 15.68231 3.07450 1.000 8.27533 92 VAL A CA 1
ATOM 765 C C . VAL A 1 92 ? -1.93098 15.23617 4.01081 1.000 9.62426 92 VAL A C 1
ATOM 766 O O . VAL A 1 92 ? -1.67971 14.53509 4.99832 1.000 10.58754 92 VAL A O 1
ATOM 770 N N . THR A 1 93 ? -3.15722 15.65120 3.70679 1.000 9.57864 93 THR A N 1
ATOM 771 C CA . THR A 1 93 ? -4.34642 15.28615 4.46243 1.000 9.40067 93 THR A CA 1
ATOM 772 C C . THR A 1 93 ? -5.43380 14.86764 3.47921 1.000 10.03076 93 THR A C 1
ATOM 773 O O . THR A 1 93 ? -5.26986 14.96616 2.26061 1.000 10.80895 93 THR A O 1
ATOM 777 N N . TRP A 1 94 ? -6.55435 14.38309 4.00869 1.000 10.01331 94 TRP A N 1
ATOM 778 C CA . TRP A 1 94 ? -7.74503 14.14049 3.19926 1.000 10.83460 94 TRP A CA 1
ATOM 779 C C . TRP A 1 94 ? -8.78002 15.22574 3.46867 1.000 11.23387 94 TRP A C 1
ATOM 780 O O . TRP A 1 94 ? -9.04816 15.55944 4.62945 1.000 13.08496 94 TRP A O 1
ATOM 791 N N . GLU A 1 95 ? -9.36679 15.76289 2.39958 1.000 11.72597 95 GLU A N 1
ATOM 792 C CA . GLU A 1 95 ? -10.60430 16.53763 2.46502 1.000 14.10232 95 GLU A CA 1
ATOM 793 C C . GLU A 1 95 ? -11.65066 15.65421 1.80167 1.000 13.87747 95 GLU A C 1
ATOM 794 O O . GLU A 1 95 ? -11.78119 15.65248 0.57468 1.000 13.63642 95 GLU A O 1
ATOM 800 N N . GLY A 1 96 ? -12.39264 14.89984 2.60266 1.000 14.92124 96 GLY A N 1
ATOM 801 C CA . GLY A 1 96 ? -13.26979 13.89788 2.02714 1.000 16.43194 96 GLY A CA 1
ATOM 802 C C . GLY A 1 96 ? -12.45340 12.90527 1.22208 1.000 17.59192 96 GLY A C 1
ATOM 803 O O . GLY A 1 96 ? -11.53999 12.25108 1.73501 1.000 18.70415 96 GLY A O 1
ATOM 804 N N . ASP A 1 97 ? -12.75744 12.79466 -0.06236 1.000 14.51216 97 ASP A N 1
ATOM 805 C CA . ASP A 1 97 ? -12.02133 11.90389 -0.94782 1.000 13.66362 97 ASP A CA 1
ATOM 806 C C . ASP A 1 97 ? -10.89913 12.60539 -1.70212 1.000 12.94179 97 ASP A C 1
ATOM 807 O O . ASP A 1 97 ? -10.25517 11.97648 -2.54813 1.000 13.80422 97 ASP A O 1
ATOM 812 N N . VAL A 1 98 ? -10.65414 13.88301 -1.41750 1.000 11.65040 98 VAL A N 1
ATOM 813 C CA . VAL A 1 98 ? -9.61653 14.65534 -2.09371 1.000 9.79225 98 VAL A CA 1
ATOM 814 C C . VAL A 1 98 ? -8.33997 14.61116 -1.26407 1.000 9.70818 98 VAL A C 1
ATOM 815 O O . VAL A 1 98 ? -8.35625 14.91852 -0.06706 1.000 10.80312 98 VAL A O 1
ATOM 819 N N . LEU A 1 99 ? -7.24023 14.21565 -1.90021 1.000 8.74603 99 LEU A N 1
ATOM 820 C CA . LEU A 1 99 ? -5.93040 14.20459 -1.26275 1.000 8.56378 99 LEU A CA 1
ATOM 821 C C . LEU A 1 99 ? -5.34201 15.60321 -1.39086 1.000 9.04889 99 LEU A C 1
ATOM 822 O O . LEU A 1 99 ? -5.21575 16.12642 -2.50222 1.000 10.16177 99 LEU A O 1
ATOM 827 N N . VAL A 1 100 ? -5.00900 16.22072 -0.26005 1.000 8.85076 100 VAL A N 1
ATOM 828 C CA . VAL A 1 100 ? -4.63252 17.62822 -0.20948 1.000 8.69337 100 VAL A CA 1
ATOM 829 C C . VAL A 1 100 ? -3.22620 17.74898 0.34778 1.000 8.78407 100 VAL A C 1
ATOM 830 O O . VAL A 1 100 ? -2.94174 17.25108 1.44298 1.000 11.33360 100 VAL A O 1
ATOM 834 N N . CYS A 1 101 ? -2.35790 18.44050 -0.37896 1.000 7.66325 101 CYS A N 1
ATOM 835 C CA . CYS A 1 101 ? -1.00992 18.72917 0.09025 1.000 8.74251 101 CYS A CA 1
ATOM 836 C C . CYS A 1 101 ? -0.82063 20.23007 0.25154 1.000 8.36032 101 CYS A C 1
ATOM 837 O O . CYS A 1 101 ? -1.15409 21.00431 -0.65163 1.000 8.28371 101 CYS A O 1
ATOM 840 N N . VAL A 1 102 ? -0.30856 20.63919 1.40578 1.000 8.24443 102 VAL A N 1
ATOM 841 C CA A VAL A 1 102 ? 0.18351 21.99471 1.59952 0.388 9.29647 102 VAL A CA 1
ATOM 842 C CA B VAL A 1 102 ? 0.17758 21.99443 1.62976 0.612 9.49989 102 VAL A CA 1
ATOM 843 C C . VAL A 1 102 ? 1.69784 21.92240 1.70970 1.000 9.16468 102 VAL A C 1
ATOM 844 O O . VAL A 1 102 ? 2.23670 21.13795 2.49936 1.000 9.94076 102 VAL A O 1
ATOM 851 N N . GLN A 1 103 ? 2.37067 22.70544 0.88521 1.000 9.34587 103 GLN A N 1
ATOM 852 C CA . GLN A 1 103 ? 3.82386 22.80126 0.90127 1.000 9.19973 103 GLN A CA 1
ATOM 853 C C . GLN A 1 103 ? 4.16612 24.08440 1.63756 1.000 8.62032 103 GLN A C 1
ATOM 854 O O . GLN A 1 103 ? 4.11463 25.17693 1.06875 1.000 12.49449 103 GLN A O 1
ATOM 860 N N . LYS A 1 104 ? 4.49452 23.94400 2.91338 1.000 9.00386 104 LYS A N 1
ATOM 861 C CA . LYS A 1 104 ? 4.70748 25.08193 3.78557 1.000 9.49215 104 LYS A CA 1
ATOM 862 C C . LYS A 1 104 ? 6.05395 25.72874 3.49173 1.000 10.48508 104 LYS A C 1
ATOM 863 O O . LYS A 1 104 ? 7.08996 25.05412 3.43505 1.000 12.01274 104 LYS A O 1
ATOM 869 N N . GLY A 1 105 ? 6.03135 27.04955 3.35341 1.000 11.31728 105 GLY A N 1
ATOM 870 C CA . GLY A 1 105 ? 7.20308 27.80816 2.96051 1.000 11.26493 105 GLY A CA 1
ATOM 871 C C . GLY A 1 105 ? 6.79057 29.23887 2.66919 1.000 11.31093 105 GLY A C 1
ATOM 872 O O . GLY A 1 105 ? 5.73131 29.68119 3.10601 1.000 10.35405 105 GLY A O 1
ATOM 873 N N . GLU A 1 106 ? 7.63074 29.95073 1.91100 1.000 12.21804 106 GLU A N 1
ATOM 874 C CA . GLU A 1 106 ? 7.39830 31.38121 1.68721 1.000 11.43921 106 GLU A CA 1
ATOM 875 C C . GLU A 1 106 ? 6.16842 31.63643 0.82867 1.000 10.14737 106 GLU A C 1
ATOM 876 O O . GLU A 1 106 ? 5.44797 32.62069 1.04024 1.000 11.59611 106 GLU A O 1
ATOM 882 N N . LYS A 1 107 ? 5.93706 30.78374 -0.16544 1.000 10.44801 107 LYS A N 1
ATOM 883 C CA . LYS A 1 107 ? 4.88407 31.00310 -1.14295 1.000 11.01210 107 LYS A CA 1
ATOM 884 C C . LYS A 1 107 ? 3.53183 30.68205 -0.52647 1.000 9.26988 107 LYS A C 1
ATOM 885 O O . LYS A 1 107 ? 3.35598 29.62413 0.08140 1.000 11.41249 107 LYS A O 1
ATOM 891 N N . GLU A 1 108 ? 2.57081 31.57813 -0.71225 1.000 11.50582 108 GLU A N 1
ATOM 892 C CA . GLU A 1 108 ? 1.20657 31.34989 -0.26860 1.000 9.73569 108 GLU A CA 1
ATOM 893 C C . GLU A 1 108 ? 0.49907 30.39359 -1.22272 1.000 9.39190 108 GLU A C 1
ATOM 894 O O . GLU A 1 108 ? 0.80796 30.33339 -2.41979 1.000 10.79484 108 GLU A O 1
ATOM 900 N N . ASN A 1 109 ? -0.46303 29.64863 -0.68336 1.000 10.11895 109 ASN A N 1
ATOM 901 C CA . ASN A 1 109 ? -1.32958 28.79430 -1.49799 1.000 9.70231 109 ASN A CA 1
ATOM 902 C C . ASN A 1 109 ? -0.54106 27.75357 -2.28026 1.000 9.26907 109 ASN A C 1
ATOM 903 O O . ASN A 1 109 ? -0.95982 27.34836 -3.36914 1.000 10.76232 109 ASN A O 1
ATOM 908 N N . ARG A 1 110 ? 0.60517 27.31979 -1.77061 1.000 9.33753 110 ARG A N 1
ATOM 909 C CA . ARG A 1 110 ? 1.43888 26.36563 -2.49119 1.000 8.11782 110 ARG A CA 1
ATOM 910 C C . ARG A 1 110 ? 1.07901 24.94511 -2.07749 1.000 7.49253 110 ARG A C 1
ATOM 911 O O . ARG A 1 110 ? 1.12705 24.60625 -0.89419 1.000 9.08436 110 ARG A O 1
ATOM 919 N N . GLY A 1 111 ? 0.74045 24.12176 -3.05739 1.000 8.49921 111 GLY A N 1
ATOM 920 C CA . GLY A 1 111 ? 0.41425 22.73713 -2.77388 1.000 8.93370 111 GLY A CA 1
ATOM 921 C C . GLY A 1 111 ? -0.27812 22.11237 -3.95797 1.000 9.45419 111 GLY A C 1
ATOM 922 O O . GLY A 1 111 ? -0.06944 22.51404 -5.10604 1.000 9.25274 111 GLY A O 1
ATOM 923 N N . TRP A 1 112 ? -1.11829 21.13373 -3.66453 1.000 8.40301 112 TRP A N 1
ATOM 924 C CA . TRP A 1 112 ? -1.84942 20.44560 -4.71275 1.000 8.81994 112 TRP A CA 1
ATOM 925 C C . TRP A 1 112 ? -3.02177 19.69953 -4.10100 1.000 8.59315 112 TRP A C 1
ATOM 926 O O . TRP A 1 112 ? -3.07238 19.45923 -2.88636 1.000 9.33544 112 TRP A O 1
ATOM 937 N N . LYS A 1 113 ? -3.96389 19.33888 -4.96580 1.000 8.81978 113 LYS A N 1
ATOM 938 C CA . LYS A 1 113 ? -5.08916 18.49794 -4.59278 1.000 8.29886 113 LYS A CA 1
ATOM 939 C C . LYS A 1 113 ? -5.27109 17.46201 -5.68630 1.000 8.05287 113 LYS A C 1
ATOM 940 O O . LYS A 1 113 ? -5.20991 17.79056 -6.87495 1.000 9.45835 113 LYS A O 1
ATOM 946 N N . GLN A 1 114 ? -5.51371 16.21589 -5.27985 1.000 8.59140 114 GLN A N 1
ATOM 947 C CA . GLN A 1 114 ? -5.53961 15.08878 -6.20425 1.000 8.66634 114 GLN A CA 1
ATOM 948 C C . GLN A 1 114 ? -6.72807 14.19151 -5.88982 1.000 8.23836 114 GLN A C 1
ATOM 949 O O . GLN A 1 114 ? -6.93879 13.84259 -4.72239 1.000 9.11723 114 GLN A O 1
ATOM 955 N N . TRP A 1 115 ? -7.49905 13.80741 -6.91059 1.000 9.09633 115 TRP A N 1
ATOM 956 C CA . TRP A 1 115 ? -8.68985 13.00838 -6.65614 1.000 8.98351 115 TRP A CA 1
ATOM 957 C C . TRP A 1 115 ? -9.03581 12.18026 -7.88958 1.000 9.43116 115 TRP A C 1
ATOM 958 O O . TRP A 1 115 ? -8.55873 12.43825 -8.99734 1.000 9.97139 115 TRP A O 1
ATOM 969 N N . ILE A 1 116 ? -9.88136 11.17710 -7.68350 1.000 10.18818 116 ILE A N 1
ATOM 970 C CA . ILE A 1 116 ? -10.27562 10.22909 -8.72082 1.000 10.12248 116 ILE A CA 1
ATOM 971 C C . ILE A 1 116 ? -11.69151 10.53897 -9.19425 1.000 10.72427 116 ILE A C 1
ATOM 972 O O . ILE A 1 116 ? -12.58445 10.79522 -8.37978 1.000 14.11186 116 ILE A O 1
ATOM 977 N N . GLU A 1 117 ? -11.90145 10.50208 -10.51227 1.000 11.54389 117 GLU A N 1
ATOM 978 C CA . GLU A 1 117 ? -13.23601 10.51343 -11.11776 1.000 13.16733 117 GLU A CA 1
ATOM 979 C C . GLU A 1 117 ? -13.28051 9.39690 -12.14996 1.000 14.46677 117 GLU A C 1
ATOM 980 O O . GLU A 1 117 ? -12.58050 9.46120 -13.16472 1.000 13.71618 117 GLU A O 1
ATOM 986 N N . GLY A 1 118 ? -14.11206 8.38782 -11.90382 1.000 18.00565 118 GLY A N 1
ATOM 987 C CA . GLY A 1 118 ? -14.14476 7.24525 -12.80334 1.000 16.27261 118 GLY A CA 1
ATOM 988 C C . GLY A 1 118 ? -12.76987 6.61570 -12.90717 1.000 15.65130 118 GLY A C 1
ATOM 989 O O . GLY A 1 118 ? -12.14673 6.26263 -11.90024 1.000 20.83978 118 GLY A O 1
ATOM 990 N N . ASP A 1 119 ? -12.26959 6.48441 -14.13746 1.000 16.01215 119 ASP A N 1
ATOM 991 C CA A ASP A 1 119 ? -10.93309 5.95713 -14.38536 0.363 14.46426 119 ASP A CA 1
ATOM 992 C CA B ASP A 1 119 ? -10.93708 5.95583 -14.40350 0.637 14.59508 119 ASP A CA 1
ATOM 993 C C . ASP A 1 119 ? -9.91546 7.06053 -14.65201 1.000 12.57106 119 ASP A C 1
ATOM 994 O O . ASP A 1 119 ? -8.92998 6.84687 -15.36818 1.000 14.06250 119 ASP A O 1
ATOM 1003 N N . LYS A 1 120 ? -10.13265 8.23706 -14.07582 1.000 11.36845 120 LYS A N 1
ATOM 1004 C CA . LYS A 1 120 ? -9.26477 9.38018 -14.27863 1.000 10.60991 120 LYS A CA 1
ATOM 1005 C C . LYS A 1 120 ? -8.76295 9.89177 -12.93972 1.000 9.78710 120 LYS A C 1
ATOM 1006 O O . LYS A 1 120 ? -9.45188 9.79477 -11.92194 1.000 11.08997 120 LYS A O 1
ATOM 1012 N N . LEU A 1 121 ? -7.55439 10.44343 -12.96056 1.000 9.04002 121 LEU A N 1
ATOM 1013 C CA . LEU A 1 121 ? -6.96428 11.10872 -11.81794 1.000 8.77532 121 LEU A CA 1
ATOM 1014 C C . LEU A 1 121 ? -6.82033 12.58453 -12.16537 1.000 8.95149 121 LEU A C 1
ATOM 1015 O O . LEU A 1 121 ? -6.28721 12.93426 -13.22534 1.000 9.99212 121 LEU A O 1
ATOM 1020 N N . TYR A 1 122 ? -7.32866 13.43892 -11.28962 1.000 8.67073 122 TYR A N 1
ATOM 1021 C CA . TYR A 1 122 ? -7.22542 14.87926 -11.43009 1.000 8.67135 122 TYR A CA 1
ATOM 1022 C C . TYR A 1 122 ? -6.20649 15.39837 -10.43570 1.000 9.15246 122 TYR A C 1
ATOM 1023 O O . TYR A 1 122 ? -6.16872 14.96061 -9.28434 1.000 9.78131 122 TYR A O 1
ATOM 1032 N N . LEU A 1 123 ? -5.39554 16.35459 -10.87280 1.000 8.34093 123 LEU A N 1
ATOM 1033 C CA . LEU A 1 123 ? -4.41133 16.98130 -10.00257 1.000 9.38820 123 LEU A CA 1
ATOM 1034 C C . LEU A 1 123 ? -4.42092 18.47155 -10.28831 1.000 10.53603 123 LEU A C 1
ATOM 1035 O O . LEU A 1 123 ? -4.20568 18.87776 -11.43510 1.000 12.54320 123 LEU A O 1
ATOM 1040 N N . GLU A 1 124 ? -4.68639 19.28008 -9.26468 1.000 9.12686 124 GLU A N 1
ATOM 1041 C CA . GLU A 1 124 ? -4.61165 20.72625 -9.39258 1.000 10.11287 124 GLU A CA 1
ATOM 1042 C C . GLU A 1 124 ? -3.43734 21.20126 -8.55404 1.000 9.16126 124 GLU A C 1
ATOM 1043 O O . GLU A 1 124 ? -3.41470 20.98945 -7.33766 1.000 12.58876 124 GLU A O 1
ATOM 1049 N N . LEU A 1 125 ? -2.44933 21.79755 -9.21250 1.000 9.36250 125 LEU A N 1
ATOM 1050 C CA . LEU A 1 125 ? -1.26235 22.32614 -8.55424 1.000 9.83849 125 LEU A CA 1
ATOM 1051 C C . LEU A 1 125 ? -1.44731 23.82134 -8.35218 1.000 9.77435 125 LEU A C 1
ATOM 1052 O O . LEU A 1 125 ? -1.87257 24.52147 -9.27344 1.000 10.93787 125 LEU A O 1
ATOM 1057 N N . THR A 1 126 ? -1.11941 24.31355 -7.16288 1.000 9.14272 126 THR A N 1
ATOM 1058 C CA . THR A 1 126 ? -1.33195 25.71921 -6.85344 1.000 9.77912 126 THR A CA 1
ATOM 1059 C C . THR A 1 126 ? -0.05659 26.36709 -6.33864 1.000 8.26041 126 THR A C 1
ATOM 1060 O O . THR A 1 126 ? 0.74931 25.74102 -5.64620 1.000 9.13664 126 THR A O 1
ATOM 1064 N N . CYS A 1 127 ? 0.09716 27.64688 -6.67634 1.000 9.47624 127 CYS A N 1
ATOM 1065 C CA . CYS A 1 127 ? 1.09655 28.50247 -6.05737 1.000 8.64010 127 CYS A CA 1
ATOM 1066 C C . CYS A 1 127 ? 0.65521 29.93624 -6.27375 1.000 9.10250 127 CYS A C 1
ATOM 1067 O O . CYS A 1 127 ? 0.32141 30.31406 -7.39396 1.000 10.18297 127 CYS A O 1
ATOM 1070 N N . GLY A 1 128 ? 0.67411 30.72976 -5.21377 1.000 11.24594 128 GLY A N 1
ATOM 1071 C CA . GLY A 1 128 ? 0.26569 32.11760 -5.35291 1.000 12.10959 128 GLY A CA 1
ATOM 1072 C C . GLY A 1 128 ? -1.14727 32.18808 -5.89043 1.000 11.62963 128 GLY A C 1
ATOM 1073 O O . GLY A 1 128 ? -2.06604 31.56283 -5.35733 1.000 13.57507 128 GLY A O 1
ATOM 1074 N N . ASP A 1 129 ? -1.32948 32.93475 -6.97831 1.000 13.07914 129 ASP A N 1
ATOM 1075 C CA . ASP A 1 129 ? -2.63735 33.06070 -7.60879 1.000 14.24829 129 ASP A CA 1
ATOM 1076 C C . ASP A 1 129 ? -2.79596 32.16252 -8.83030 1.000 13.81051 129 ASP A C 1
ATOM 1077 O O . ASP A 1 129 ? -3.72754 32.35965 -9.61552 1.000 18.78297 129 ASP A O 1
ATOM 1082 N N . GLN A 1 130 ? -1.91507 31.18701 -9.01002 1.000 12.02528 130 GLN A N 1
ATOM 1083 C CA . GLN A 1 130 ? -1.91279 30.33539 -10.18930 1.000 11.74245 130 GLN A CA 1
ATOM 1084 C C . GLN A 1 130 ? -2.42079 28.93863 -9.85800 1.000 10.87631 130 GLN A C 1
ATOM 1085 O O . GLN A 1 130 ? -2.10254 28.38393 -8.79886 1.000 11.70504 130 GLN A O 1
ATOM 1091 N N . VAL A 1 131 ? -3.19931 28.37016 -10.77977 1.000 11.16696 131 VAL A N 1
ATOM 1092 C CA . VAL A 1 131 ? -3.68122 26.99728 -10.68411 1.000 11.41063 131 VAL A CA 1
ATOM 1093 C C . VAL A 1 131 ? -3.35373 26.28823 -11.98999 1.000 10.91262 131 VAL A C 1
ATOM 1094 O O . VAL A 1 131 ? -3.71073 26.77138 -13.06858 1.000 11.56638 131 VAL A O 1
ATOM 1098 N N . CYS A 1 132 ? -2.66993 25.15416 -11.89417 1.000 10.81448 132 CYS A N 1
ATOM 1099 C CA . CYS A 1 132 ? -2.42914 24.26642 -13.02320 1.000 10.05613 132 CYS A CA 1
ATOM 1100 C C . CYS A 1 132 ? -3.32392 23.04484 -12.86368 1.000 9.73273 132 CYS A C 1
ATOM 1101 O O . CYS A 1 132 ? -3.36771 22.44696 -11.78397 1.000 11.84688 132 CYS A O 1
ATOM 1104 N N . ARG A 1 133 ? -4.04289 22.68119 -13.92255 1.000 10.04675 133 ARG A N 1
ATOM 1105 C CA . ARG A 1 133 ? -4.99125 21.57635 -13.87229 1.000 10.00915 133 ARG A CA 1
ATOM 1106 C C . ARG A 1 133 ? -4.48851 20.46874 -14.77893 1.000 8.85330 133 ARG A C 1
ATOM 1107 O O . ARG A 1 133 ? -4.27883 20.68927 -15.97960 1.000 10.65701 133 ARG A O 1
ATOM 1115 N N . GLN A 1 134 ? -4.33067 19.28030 -14.21485 1.000 9.33037 134 GLN A N 1
ATOM 1116 C CA . GLN A 1 134 ? -3.88574 18.12222 -14.96812 1.000 9.96227 134 GLN A CA 1
ATOM 1117 C C . GLN A 1 134 ? -4.91285 17.00777 -14.85567 1.000 9.31050 134 GLN A C 1
ATOM 1118 O O . GLN A 1 134 ? -5.59621 16.86131 -13.83604 1.000 11.61942 134 GLN A O 1
ATOM 1124 N N . VAL A 1 135 ? -5.03958 16.23676 -15.92549 1.000 8.79321 135 VAL A N 1
ATOM 1125 C CA . VAL A 1 135 ? -5.90690 15.06866 -15.94549 1.000 8.80792 135 VAL A CA 1
ATOM 1126 C C . VAL A 1 135 ? -5.11209 13.89465 -16.49483 1.000 8.78430 135 VAL A C 1
ATOM 1127 O O . VAL A 1 135 ? -4.40037 14.02782 -17.49719 1.000 9.31378 135 VAL A O 1
ATOM 1131 N N . PHE A 1 136 ? -5.25174 12.74041 -15.84780 1.000 9.40046 136 PHE A N 1
ATOM 1132 C CA . PHE A 1 136 ? -4.57806 11.51037 -16.23799 1.000 8.87611 136 PHE A CA 1
ATOM 1133 C C . PHE A 1 136 ? -5.62102 10.41490 -16.40054 1.000 9.47514 136 PHE A C 1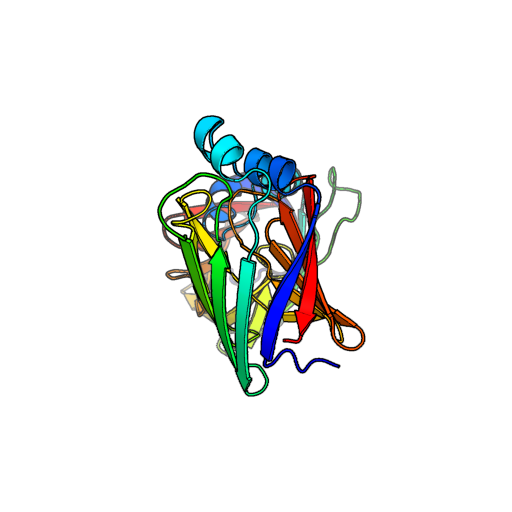
ATOM 1134 O O . PHE A 1 136 ? -6.62673 10.39663 -15.69192 1.000 10.70279 136 PHE A O 1
ATOM 1142 N N . LYS A 1 137 ? -5.37844 9.49899 -17.33506 1.000 10.31288 137 LYS A N 1
ATOM 1143 C CA . LYS A 1 137 ? -6.20757 8.31185 -17.48066 1.000 9.28864 137 LYS A CA 1
ATOM 1144 C C . LYS A 1 137 ? -5.48248 7.10387 -16.90590 1.000 9.98014 137 LYS A C 1
ATOM 1145 O O . LYS A 1 137 ? -4.25583 6.99802 -16.97875 1.000 11.95323 137 LYS A O 1
ATOM 1151 N N . LYS A 1 138 ? -6.24464 6.18971 -16.32545 1.000 10.78662 138 LYS A N 1
ATOM 1152 C CA . LYS A 1 138 ? -5.62204 4.99441 -15.78024 1.000 10.42033 138 LYS A CA 1
ATOM 1153 C C . LYS A 1 138 ? -5.17954 4.09533 -16.92343 1.000 11.59358 138 LYS A C 1
ATOM 1154 O O . LYS A 1 138 ? -5.95338 3.81858 -17.84519 1.000 12.68984 138 LYS A O 1
ATOM 1160 N N . LYS A 1 139 ? -3.93383 3.64327 -16.87006 1.000 11.99160 139 LYS A N 1
ATOM 1161 C CA . LYS A 1 139 ? -3.37507 2.82559 -17.93980 1.000 18.57492 139 LYS A CA 1
ATOM 1162 C C . LYS A 1 139 ? -3.64181 1.34224 -17.70325 1.000 25.44216 139 LYS A C 1
ATOM 1163 O O . LYS A 1 139 ? -3.77766 0.90038 -16.56430 1.000 26.88799 139 LYS A O 1
ATOM 1169 N N . THR B 1 1 ? 4.60859 37.38984 41.06597 1.000 11.34807 1 THR B N 1
ATOM 1170 C CA . THR B 1 1 ? 3.40440 36.60060 41.27473 1.000 11.34624 1 THR B CA 1
ATOM 1171 C C . THR B 1 1 ? 3.23069 35.60258 40.14735 1.000 11.08392 1 THR B C 1
ATOM 1172 O O . THR B 1 1 ? 3.58088 35.87968 38.99620 1.000 11.55641 1 THR B O 1
ATOM 1176 N N . ARG B 1 2 ? 2.69362 34.43684 40.49738 1.000 11.17839 2 ARG B N 1
ATOM 1177 C CA . ARG B 1 2 ? 2.25622 33.44298 39.53383 1.000 10.97824 2 ARG B CA 1
ATOM 1178 C C . ARG B 1 2 ? 0.83329 33.68524 39.04755 1.000 10.87886 2 ARG B C 1
ATOM 1179 O O . ARG B 1 2 ? 0.34226 32.92201 38.20924 1.000 10.72634 2 ARG B O 1
ATOM 1187 N N . ASP B 1 3 ? 0.15765 34.71831 39.54748 1.000 11.32420 3 ASP B N 1
ATOM 1188 C CA . ASP B 1 3 ? -1.21024 35.00007 39.12865 1.000 10.98524 3 ASP B CA 1
ATOM 1189 C C . ASP B 1 3 ? -1.18124 35.74548 37.80166 1.000 10.68155 3 ASP B C 1
ATOM 1190 O O . ASP B 1 3 ? -0.79907 36.91947 37.74934 1.000 10.66855 3 ASP B O 1
ATOM 1195 N N . GLN B 1 4 ? -1.60614 35.06811 36.73599 1.000 10.64357 4 GLN B N 1
ATOM 1196 C CA . GLN B 1 4 ? -1.64838 35.64531 35.39901 1.000 10.23053 4 GLN B CA 1
ATOM 1197 C C . GLN B 1 4 ? -3.07025 35.92808 34.93452 1.000 10.27752 4 GLN B C 1
ATOM 1198 O O . GLN B 1 4 ? -3.28442 36.22921 33.75690 1.000 10.90802 4 GLN B O 1
ATOM 1204 N N . ASN B 1 5 ? -4.04392 35.84882 35.83522 1.000 10.55738 5 ASN B N 1
ATOM 1205 C CA . ASN B 1 5 ? -5.42794 36.14036 35.48805 1.000 10.68662 5 ASN B CA 1
ATOM 1206 C C . ASN B 1 5 ? -5.57126 37.53035 34.90349 1.000 10.65829 5 ASN B C 1
ATOM 1207 O O . ASN B 1 5 ? -4.93862 38.48862 35.35986 1.000 11.75622 5 ASN B O 1
ATOM 1212 N N . GLY B 1 6 ? -6.44077 37.64379 33.91881 1.000 11.30803 6 GLY B N 1
ATOM 1213 C CA . GLY B 1 6 ? -6.85951 38.95403 33.46815 1.000 12.82374 6 GLY B CA 1
ATOM 1214 C C . GLY B 1 6 ? -7.20820 38.96509 31.99661 1.000 10.62695 6 GLY B C 1
ATOM 1215 O O . GLY B 1 6 ? -7.11770 37.96310 31.29197 1.000 11.24690 6 GLY B O 1
ATOM 1216 N N . THR B 1 7 ? -7.63816 40.14318 31.56131 1.000 11.12248 7 THR B N 1
ATOM 1217 C CA . THR B 1 7 ? -7.81764 40.46499 30.15885 1.000 11.99112 7 THR B CA 1
ATOM 1218 C C . THR B 1 7 ? -6.65488 41.36213 29.75911 1.000 10.86259 7 THR B C 1
ATOM 1219 O O . THR B 1 7 ? -6.48629 42.45497 30.30860 1.000 14.08129 7 THR B O 1
ATOM 1223 N N . TRP B 1 8 ? -5.86014 40.89788 28.80425 1.000 10.85636 8 TRP B N 1
ATOM 1224 C CA . TRP B 1 8 ? -4.55326 41.46030 28.49593 1.000 10.34501 8 TRP B CA 1
ATOM 1225 C C . TRP B 1 8 ? -4.54545 41.94301 27.05178 1.000 9.97925 8 TRP B C 1
ATOM 1226 O O . TRP B 1 8 ? -4.84697 41.17048 26.13754 1.000 10.79500 8 TRP B O 1
ATOM 1237 N N . GLU B 1 9 ? -4.19991 43.21258 26.84192 1.000 10.14700 9 GLU B N 1
ATOM 1238 C CA . GLU B 1 9 ? -4.17018 43.79957 25.50553 1.000 10.17086 9 GLU B CA 1
ATOM 1239 C C . GLU B 1 9 ? -2.71639 43.91163 25.06501 1.000 10.01885 9 GLU B C 1
ATOM 1240 O O . GLU B 1 9 ? -1.90209 44.52536 25.76441 1.000 10.12103 9 GLU B O 1
ATOM 1246 N N . MET B 1 10 ? -2.38788 43.32412 23.91208 1.000 9.81040 10 MET B N 1
ATOM 1247 C CA . MET B 1 10 ? -1.00877 43.36714 23.44231 1.000 9.70448 10 MET B CA 1
ATOM 1248 C C . MET B 1 10 ? -0.61292 44.80382 23.13033 1.000 9.99444 10 MET B C 1
ATOM 1249 O O . MET B 1 10 ? -1.33376 45.52395 22.43246 1.000 10.45465 10 MET B O 1
ATOM 1254 N N . GLU B 1 11 ? 0.51903 45.23777 23.67803 1.000 10.07350 11 GLU B N 1
ATOM 1255 C CA . GLU B 1 11 ? 1.02767 46.57223 23.40605 1.000 11.37811 11 GLU B CA 1
ATOM 1256 C C . GLU B 1 11 ? 2.34306 46.59588 22.64993 1.000 11.27577 11 GLU B C 1
ATOM 1257 O O . GLU B 1 11 ? 2.69518 47.64681 22.10700 1.000 14.00312 11 GLU B O 1
ATOM 1263 N N . SER B 1 12 ? 3.07336 45.48707 22.59435 1.000 11.54103 12 SER B N 1
ATOM 1264 C CA . SER B 1 12 ? 4.25925 45.40639 21.75857 1.000 12.76827 12 SER B CA 1
ATOM 1265 C C . SER B 1 12 ? 4.45229 43.96348 21.32578 1.000 11.32460 12 SER B C 1
ATOM 1266 O O . SER B 1 12 ? 4.01293 43.02999 21.99927 1.000 11.33736 12 SER B O 1
ATOM 1269 N N . ASN B 1 13 ? 5.12173 43.79956 20.18854 1.000 11.98772 13 ASN B N 1
ATOM 1270 C CA . ASN B 1 13 ? 5.20652 42.50534 19.52430 1.000 12.51546 13 ASN B CA 1
ATOM 1271 C C . ASN B 1 13 ? 6.45613 42.58150 18.64831 1.000 14.52716 13 ASN B C 1
ATOM 1272 O O . ASN B 1 13 ? 6.42674 43.19779 17.57931 1.000 21.19660 13 ASN B O 1
ATOM 1277 N N . GLU B 1 14 ? 7.54804 42.00251 19.13595 1.000 11.29350 14 GLU B N 1
ATOM 1278 C CA . GLU B 1 14 ? 8.86099 42.13347 18.52269 1.000 10.14840 14 GLU B CA 1
ATOM 1279 C C . GLU B 1 14 ? 9.28156 40.81471 17.88754 1.000 9.65078 14 GLU B C 1
ATOM 1280 O O . GLU B 1 14 ? 9.21362 39.76415 18.52957 1.000 10.58368 14 GLU B O 1
ATOM 1286 N N . ASN B 1 15 ? 9.74199 40.88100 16.63611 1.000 10.37418 15 ASN B N 1
ATOM 1287 C CA . ASN B 1 15 ? 10.19350 39.70565 15.87132 1.000 10.93394 15 ASN B CA 1
ATOM 1288 C C . ASN B 1 15 ? 9.11105 38.64571 15.69529 1.000 10.39815 15 ASN B C 1
ATOM 1289 O O . ASN B 1 15 ? 9.40424 37.45291 15.56022 1.000 11.00895 15 ASN B O 1
ATOM 1294 N N . PHE B 1 16 ? 7.84672 39.05860 15.65374 1.000 10.61436 16 PHE B N 1
ATOM 1295 C CA . PHE B 1 16 ? 6.78695 38.10225 15.35623 1.000 10.04479 16 PHE B CA 1
ATOM 1296 C C . PHE B 1 16 ? 6.97405 37.50274 13.96610 1.000 9.08571 16 PHE B C 1
ATOM 1297 O O . PHE B 1 16 ? 6.70997 36.31490 13.74604 1.000 10.16786 16 PHE B O 1
ATOM 1305 N N . GLU B 1 17 ? 7.47410 38.29039 13.02114 1.000 9.90450 17 GLU B N 1
ATOM 1306 C CA . GLU B 1 17 ? 7.66561 37.76580 11.67106 1.000 11.66219 17 GLU B CA 1
ATOM 1307 C C . GLU B 1 17 ? 8.77382 36.71887 11.60705 1.000 8.77115 17 GLU B C 1
ATOM 1308 O O . GLU B 1 17 ? 8.63671 35.71413 10.89794 1.000 9.86167 17 GLU B O 1
ATOM 1314 N N . GLY B 1 18 ? 9.87354 36.92499 12.33357 1.000 10.31786 18 GLY B N 1
ATOM 1315 C CA . GLY B 1 18 ? 10.92590 35.92011 12.34012 1.000 10.66774 18 GLY B CA 1
ATOM 1316 C C . GLY B 1 18 ? 10.46155 34.61953 12.96222 1.000 9.61140 18 GLY B C 1
ATOM 1317 O O . GLY B 1 18 ? 10.75790 33.52912 12.45694 1.000 9.86138 18 GLY B O 1
ATOM 1318 N N . TYR B 1 19 ? 9.70139 34.71890 14.05221 1.000 9.85937 19 TYR B N 1
ATOM 1319 C CA . TYR B 1 19 ? 9.11778 33.53686 14.66831 1.000 9.69984 19 TYR B CA 1
ATOM 1320 C C . TYR B 1 19 ? 8.17649 32.82629 13.69753 1.000 8.89305 19 TYR B C 1
ATOM 1321 O O . TYR B 1 19 ? 8.25273 31.60200 13.52158 1.000 9.02976 19 TYR B O 1
ATOM 1330 N N . MET B 1 20 ? 7.29336 33.57717 13.03443 1.000 8.94601 20 MET B N 1
ATOM 1331 C CA . MET B 1 20 ? 6.37593 32.94057 12.08824 1.000 8.77036 20 MET B CA 1
ATOM 1332 C C . MET B 1 20 ? 7.11901 32.30130 10.91432 1.000 9.18503 20 MET B C 1
ATOM 1333 O O . MET B 1 20 ? 6.72642 31.23594 10.41994 1.000 9.45618 20 MET B O 1
ATOM 1338 N N . LYS B 1 21 ? 8.18320 32.93968 10.44428 1.000 8.53359 21 LYS B N 1
ATOM 1339 C CA A LYS B 1 21 ? 8.96968 32.36537 9.35755 0.459 9.31583 21 LYS B CA 1
ATOM 1340 C CA B LYS B 1 21 ? 8.95447 32.35605 9.35495 0.541 9.23161 21 LYS B CA 1
ATOM 1341 C C . LYS B 1 21 ? 9.62681 31.06144 9.79070 1.000 8.60965 21 LYS B C 1
ATOM 1342 O O . LYS B 1 21 ? 9.67622 30.09588 9.01706 1.000 9.80345 21 LYS B O 1
ATOM 1353 N N . ALA B 1 22 ? 10.12012 31.00974 11.03229 1.000 9.88335 22 ALA B N 1
ATOM 1354 C CA . ALA B 1 22 ? 10.67646 29.76701 11.55697 1.000 11.17010 22 ALA B CA 1
ATOM 1355 C C . ALA B 1 22 ? 9.63751 28.65035 11.57425 1.000 9.92495 22 ALA B C 1
ATOM 1356 O O . ALA B 1 22 ? 9.99803 27.46692 11.46905 1.000 11.65914 22 ALA B O 1
ATOM 1358 N N . LEU B 1 23 ? 8.35358 29.00388 11.69338 1.000 9.60026 23 LEU B N 1
ATOM 1359 C CA . LEU B 1 23 ? 7.24759 28.05637 11.66048 1.000 8.80792 23 LEU B CA 1
ATOM 1360 C C . LEU B 1 23 ? 6.74613 27.76099 10.24677 1.000 9.24003 23 LEU B C 1
ATOM 1361 O O . LEU B 1 23 ? 5.74668 27.05332 10.09250 1.000 9.85782 23 LEU B O 1
ATOM 1366 N N . ASP B 1 24 ? 7.41114 28.28313 9.21787 1.000 9.18513 24 ASP B N 1
ATOM 1367 C CA . ASP B 1 24 ? 7.06695 28.02009 7.81713 1.000 9.27302 24 ASP B CA 1
ATOM 1368 C C . ASP B 1 24 ? 5.72112 28.61365 7.41879 1.000 9.12285 24 ASP B C 1
ATOM 1369 O O . ASP B 1 24 ? 5.05708 28.10437 6.51827 1.000 10.99512 24 ASP B O 1
ATOM 1374 N N . ILE B 1 25 ? 5.31833 29.69452 8.07546 1.000 9.27468 25 ILE B N 1
ATOM 1375 C CA . ILE B 1 25 ? 4.12623 30.43232 7.67677 1.000 9.60648 25 ILE B CA 1
ATOM 1376 C C . ILE B 1 25 ? 4.47002 31.31040 6.47961 1.000 9.70256 25 ILE B C 1
ATOM 1377 O O . ILE B 1 25 ? 5.51668 31.96544 6.45559 1.000 10.62716 25 ILE B O 1
ATOM 1382 N N . ASP B 1 26 ? 3.60237 31.32024 5.46827 1.000 9.67094 26 ASP B N 1
ATOM 1383 C CA . ASP B 1 26 ? 3.91942 32.00673 4.22107 1.000 9.86715 26 ASP B CA 1
ATOM 1384 C C . ASP B 1 26 ? 3.96891 33.52586 4.41137 1.000 9.89827 26 ASP B C 1
ATOM 1385 O O . ASP B 1 26 ? 3.39170 34.09230 5.34428 1.000 9.68165 26 ASP B O 1
ATOM 1390 N N . PHE B 1 27 ? 4.68585 34.18200 3.50069 1.000 9.69071 27 PHE B N 1
ATOM 1391 C CA . PHE B 1 27 ? 4.98339 35.60796 3.63473 1.000 9.90426 27 PHE B CA 1
ATOM 1392 C C . PHE B 1 27 ? 3.71184 36.45536 3.62012 1.000 9.06895 27 PHE B C 1
ATOM 1393 O O . PHE B 1 27 ? 3.60452 37.43468 4.37505 1.000 10.51685 27 PHE B O 1
ATOM 1401 N N . ALA B 1 28 ? 2.74373 36.10096 2.77138 1.000 10.01593 28 ALA B N 1
ATOM 1402 C CA . ALA B 1 28 ? 1.49209 36.85118 2.71635 1.000 11.47439 28 ALA B CA 1
ATOM 1403 C C . ALA B 1 28 ? 0.75911 36.78044 4.04962 1.000 11.19775 28 ALA B C 1
ATOM 1404 O O . ALA B 1 28 ? 0.27390 37.79645 4.56670 1.000 13.13170 28 ALA B O 1
ATOM 1406 N N . THR B 1 29 ? 0.67837 35.58188 4.62520 1.000 11.32056 29 THR B N 1
ATOM 1407 C CA . THR B 1 29 ? 0.03490 35.42118 5.92086 1.000 11.30777 29 THR B CA 1
ATOM 1408 C C . THR B 1 29 ? 0.79230 36.17189 7.01032 1.000 10.64266 29 THR B C 1
ATOM 1409 O O . THR B 1 29 ? 0.17462 36.78801 7.88993 1.000 11.95625 29 THR B O 1
ATOM 1413 N N . ARG B 1 30 ? 2.12919 36.15943 6.95556 1.000 9.68613 30 ARG B N 1
ATOM 1414 C CA . ARG B 1 30 ? 2.90964 36.88879 7.95442 1.000 9.53210 30 ARG B CA 1
ATOM 1415 C C . ARG B 1 30 ? 2.60069 38.37638 7.92659 1.000 11.67029 30 ARG B C 1
ATOM 1416 O O . ARG B 1 30 ? 2.50185 39.01998 8.97929 1.000 11.38609 30 ARG B O 1
ATOM 1424 N N . LYS B 1 31 ? 2.44807 38.94507 6.73386 1.000 11.52253 31 LYS B N 1
ATOM 1425 C CA . LYS B 1 31 ? 2.25623 40.38762 6.66066 1.000 12.61588 31 LYS B CA 1
ATOM 1426 C C . LYS B 1 31 ? 0.88205 40.80506 7.16952 1.000 10.72846 31 LYS B C 1
ATOM 1427 O O . LYS B 1 31 ? 0.74046 41.89933 7.71759 1.000 12.23228 31 LYS B O 1
ATOM 1433 N N . ILE B 1 32 ? -0.12652 39.94648 7.03059 1.000 11.65358 32 ILE B N 1
ATOM 1434 C CA . ILE B 1 32 ? -1.41246 40.19630 7.67837 1.000 12.47032 32 ILE B CA 1
ATOM 1435 C C . ILE B 1 32 ? -1.29293 40.01221 9.18504 1.000 10.59809 32 ILE B C 1
ATOM 1436 O O . ILE B 1 32 ? -1.72803 40.86490 9.97322 1.000 12.66918 32 ILE B O 1
ATOM 1441 N N . ALA B 1 33 ? -0.69900 38.88953 9.60595 1.00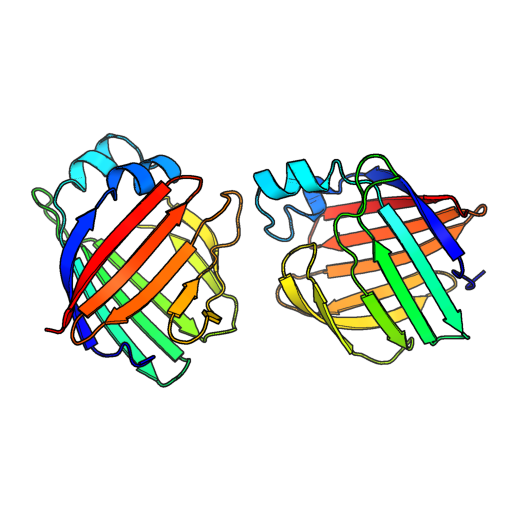0 11.63373 33 ALA B N 1
ATOM 1442 C CA . ALA B 1 33 ? -0.69184 38.52885 11.01923 1.000 10.52211 33 ALA B CA 1
ATOM 1443 C C . ALA B 1 33 ? 0.06484 39.53886 11.86555 1.000 9.71390 33 ALA B C 1
ATOM 1444 O O . ALA B 1 33 ? -0.32057 39.79017 13.01436 1.000 11.14372 33 ALA B O 1
ATOM 1446 N N . VAL B 1 34 ? 1.12941 40.13747 11.32791 1.000 9.76365 34 VAL B N 1
ATOM 1447 C CA . VAL B 1 34 ? 1.88903 41.08876 12.13257 1.000 10.78584 34 VAL B CA 1
ATOM 1448 C C . VAL B 1 34 ? 1.11135 42.37581 12.37360 1.000 10.31680 34 VAL B C 1
ATOM 1449 O O . VAL B 1 34 ? 1.44084 43.13796 13.28912 1.000 12.13596 34 VAL B O 1
ATOM 1453 N N . ARG B 1 35 ? 0.09068 42.65543 11.57636 1.000 10.12708 35 ARG B N 1
ATOM 1454 C CA A ARG B 1 35 ? -0.74265 43.83619 11.75450 0.635 13.27517 35 ARG B CA 1
ATOM 1455 C CA B ARG B 1 35 ? -0.70348 43.85252 11.80301 0.365 13.36584 35 ARG B CA 1
ATOM 1456 C C . ARG B 1 35 ? -1.85886 43.62337 12.76404 1.000 11.11169 35 ARG B C 1
ATOM 1457 O O . ARG B 1 35 ? -2.46195 44.59971 13.21926 1.000 11.92961 35 ARG B O 1
ATOM 1472 N N . LEU B 1 36 ? -2.15684 42.37683 13.10243 1.000 10.67158 36 LEU B N 1
ATOM 1473 C CA . LEU B 1 36 ? -3.24018 42.07959 14.02525 1.000 11.82674 36 LEU B CA 1
ATOM 1474 C C . LEU B 1 36 ? -2.91785 42.57312 15.42190 1.000 10.45272 36 LEU B C 1
ATOM 1475 O O . LEU B 1 36 ? -1.78416 42.45306 15.89885 1.000 11.65801 36 LEU B O 1
ATOM 1480 N N . THR B 1 37 ? -3.92995 43.13296 16.06819 1.000 9.99288 37 THR B N 1
ATOM 1481 C CA . THR B 1 37 ? -3.88932 43.38002 17.49336 1.000 9.84430 37 THR B CA 1
ATOM 1482 C C . THR B 1 37 ? -4.34047 42.10331 18.20676 1.000 9.59389 37 THR B C 1
ATOM 1483 O O . THR B 1 37 ? -4.71029 41.10796 17.57429 1.000 9.66624 37 THR B O 1
ATOM 1487 N N . GLN B 1 38 ? -4.28635 42.10873 19.53666 1.000 9.79286 38 GLN B N 1
ATOM 1488 C CA . GLN B 1 38 ? -4.59416 40.88925 20.25968 1.000 9.60278 38 GLN B CA 1
ATOM 1489 C C . GLN B 1 38 ? -5.09424 41.19202 21.66240 1.000 9.58122 38 GLN B C 1
ATOM 1490 O O . GLN B 1 38 ? -4.54591 42.05371 22.36377 1.000 10.34735 38 GLN B O 1
ATOM 1496 N N . THR B 1 39 ? -6.12952 40.45262 22.06354 1.000 9.87243 39 THR B N 1
ATOM 1497 C CA . THR B 1 39 ? -6.57495 40.40630 23.44850 1.000 10.27400 39 THR B CA 1
ATOM 1498 C C . THR B 1 39 ? -6.44778 38.97181 23.93078 1.000 9.96702 39 THR B C 1
ATOM 1499 O O . THR B 1 39 ? -6.98525 38.05702 23.30189 1.000 11.31041 39 THR B O 1
ATOM 1503 N N . LYS B 1 40 ? -5.73160 38.77459 25.03490 1.000 11.25825 40 LYS B N 1
ATOM 1504 C CA . LYS B 1 40 ? -5.54527 37.44981 25.61096 1.000 10.91378 40 LYS B CA 1
ATOM 1505 C C . LYS B 1 40 ? -6.21988 37.42734 26.96978 1.000 10.37512 40 LYS B C 1
ATOM 1506 O O . LYS B 1 40 ? -5.87813 38.23039 27.84511 1.000 11.94657 40 LYS B O 1
ATOM 1512 N N . VAL B 1 41 ? -7.16122 36.50133 27.15055 1.000 11.93787 41 VAL B N 1
ATOM 1513 C CA . VAL B 1 41 ? -7.87553 36.34674 28.40919 1.000 11.09561 41 VAL B CA 1
ATOM 1514 C C . VAL B 1 41 ? -7.37592 35.08257 29.08609 1.000 11.24992 41 VAL B C 1
ATOM 1515 O O . VAL B 1 41 ? -7.37637 34.00002 28.48253 1.000 12.35362 41 VAL B O 1
ATOM 1519 N N . ILE B 1 42 ? -6.93999 35.22594 30.33377 1.000 10.03380 42 ILE B N 1
ATOM 1520 C CA . ILE B 1 42 ? -6.45567 34.11699 31.14176 1.000 11.16855 42 ILE B CA 1
ATOM 1521 C C . ILE B 1 42 ? -7.36779 33.96300 32.35140 1.000 11.08317 42 ILE B C 1
ATOM 1522 O O . ILE B 1 42 ? -7.50966 34.89560 33.15775 1.000 11.59663 42 ILE B O 1
ATOM 1527 N N . ASP B 1 43 ? -7.98195 32.78548 32.47418 1.000 10.98797 43 ASP B N 1
ATOM 1528 C CA . ASP B 1 43 ? -8.72810 32.37697 33.65651 1.000 11.40411 43 ASP B CA 1
ATOM 1529 C C . ASP B 1 43 ? -7.93458 31.24744 34.29470 1.000 11.71118 43 ASP B C 1
ATOM 1530 O O . ASP B 1 43 ? -7.83480 30.15137 33.73110 1.000 12.90198 43 ASP B O 1
ATOM 1535 N N . GLN B 1 44 ? -7.35953 31.52393 35.45905 1.000 11.03450 44 GLN B N 1
ATOM 1536 C CA . GLN B 1 44 ? -6.40891 30.63273 36.10736 1.000 11.28348 44 GLN B CA 1
ATOM 1537 C C . GLN B 1 44 ? -6.87428 30.35927 37.52771 1.000 11.91240 44 GLN B C 1
ATOM 1538 O O . GLN B 1 44 ? -7.08188 31.29030 38.31040 1.000 11.74451 44 GLN B O 1
ATOM 1544 N N . ASP B 1 45 ? -7.02359 29.08318 37.85323 1.000 11.85942 45 ASP B N 1
ATOM 1545 C CA . ASP B 1 45 ? -7.35462 28.62192 39.19687 1.000 14.88852 45 ASP B CA 1
ATOM 1546 C C . ASP B 1 45 ? -6.22220 27.68707 39.60857 1.000 14.51808 45 ASP B C 1
ATOM 1547 O O . ASP B 1 45 ? -6.14473 26.54788 39.13358 1.000 16.14222 45 ASP B O 1
ATOM 1552 N N . GLY B 1 46 ? -5.33663 28.18013 40.47532 1.000 15.59848 46 GLY B N 1
ATOM 1553 C CA . GLY B 1 46 ? -4.14637 27.44273 40.85382 1.000 15.81326 46 GLY B CA 1
ATOM 1554 C C . GLY B 1 46 ? -3.25189 27.15914 39.66434 1.000 16.26654 46 GLY B C 1
ATOM 1555 O O . GLY B 1 46 ? -2.66587 28.07789 39.07876 1.000 19.15908 46 GLY B O 1
ATOM 1556 N N . ASP B 1 47 ? -3.13569 25.88339 39.30352 1.000 16.42547 47 ASP B N 1
ATOM 1557 C CA . ASP B 1 47 ? -2.36860 25.45875 38.14197 1.000 15.80403 47 ASP B CA 1
ATOM 1558 C C . ASP B 1 47 ? -3.25046 25.07299 36.95349 1.000 15.59602 47 ASP B C 1
ATOM 1559 O O . ASP B 1 47 ? -2.73609 24.53333 35.97066 1.000 14.93248 47 ASP B O 1
ATOM 1564 N N . ASN B 1 48 ? -4.56078 25.32491 37.02120 1.000 14.47270 48 ASN B N 1
ATOM 1565 C CA . ASN B 1 48 ? -5.48026 25.06802 35.91537 1.000 12.94252 48 ASN B CA 1
ATOM 1566 C C . ASN B 1 48 ? -5.71503 26.36020 35.14334 1.000 12.39596 48 ASN B C 1
ATOM 1567 O O . ASN B 1 48 ? -6.28171 27.31959 35.68118 1.000 14.32164 48 ASN B O 1
ATOM 1572 N N . PHE B 1 49 ? -5.30256 26.37387 33.88185 1.000 11.81164 49 PHE B N 1
ATOM 1573 C CA . PHE B 1 49 ? -5.38479 27.54839 33.03025 1.000 10.42575 49 PHE B CA 1
ATOM 1574 C C . PHE B 1 49 ? -6.40472 27.32494 31.92244 1.000 10.63570 49 PHE B C 1
ATOM 1575 O O . PHE B 1 49 ? -6.43814 26.26213 31.29256 1.000 11.94765 49 PHE B O 1
ATOM 1583 N N . LYS B 1 50 ? -7.21697 28.34339 31.67140 1.000 12.67494 50 LYS B N 1
ATOM 1584 C CA . LYS B 1 50 ? -8.05690 28.41581 30.48549 1.000 12.10965 50 LYS B CA 1
ATOM 1585 C C . LYS B 1 50 ? -7.73056 29.73348 29.80744 1.000 12.88522 50 LYS B C 1
ATOM 1586 O O . LYS B 1 50 ? -7.95271 30.80221 30.38752 1.000 14.16938 50 LYS B O 1
ATOM 1592 N N . THR B 1 51 ? -7.16597 29.66609 28.60893 1.000 12.16270 51 THR B N 1
ATOM 1593 C CA . THR B 1 51 ? -6.72602 30.86677 27.91769 1.000 11.77119 51 THR B CA 1
ATOM 1594 C C . THR B 1 51 ? -7.46585 30.99789 26.59737 1.000 10.35952 51 THR B C 1
ATOM 1595 O O . THR B 1 51 ? -7.71166 30.00711 25.89721 1.000 12.17702 51 THR B O 1
ATOM 1599 N N . LYS B 1 52 ? -7.79092 32.23505 26.25249 1.000 11.40326 52 LYS B N 1
ATOM 1600 C CA . LYS B 1 52 ? -8.43347 32.57355 24.98892 1.000 11.50811 52 LYS B CA 1
ATOM 1601 C C . LYS B 1 52 ? -7.63269 33.70988 24.38065 1.000 11.83830 52 LYS B C 1
ATOM 1602 O O . LYS B 1 52 ? -7.63157 34.82472 24.91081 1.000 14.79662 52 LYS B O 1
ATOM 1604 N N . THR B 1 53 ? -6.95944 33.44201 23.27414 1.000 11.35258 53 THR B N 1
ATOM 1605 C CA . THR B 1 53 ? -6.15493 34.44539 22.58835 1.000 11.10442 53 THR B CA 1
ATOM 1606 C C . THR B 1 53 ? -6.92867 34.86993 21.34979 1.000 10.47373 53 THR B C 1
ATOM 1607 O O . THR B 1 53 ? -7.09923 34.07369 20.41956 1.000 11.48927 53 THR B O 1
ATOM 1611 N N . THR B 1 54 ? -7.43385 36.10168 21.35061 1.000 11.09195 54 THR B N 1
ATOM 1612 C CA . THR B 1 54 ? -8.26115 36.59269 20.25520 1.000 10.77198 54 THR B CA 1
ATOM 1613 C C . THR B 1 54 ? -7.47676 37.60269 19.43564 1.000 9.93940 54 THR B C 1
ATOM 1614 O O . THR B 1 54 ? -7.09974 38.66724 19.94297 1.000 10.51897 54 THR B O 1
ATOM 1618 N N . SER B 1 55 ? -7.24394 37.27183 18.17161 1.000 10.04994 55 SER B N 1
ATOM 1619 C CA A SER B 1 55 ? -6.68251 38.23997 17.24736 0.579 9.83664 55 SER B CA 1
ATOM 1620 C CA B SER B 1 55 ? -6.68703 38.22846 17.23058 0.421 10.09366 55 SER B CA 1
ATOM 1621 C C . SER B 1 55 ? -7.78788 39.17239 16.77756 1.000 9.49902 55 SER B C 1
ATOM 1622 O O . SER B 1 55 ? -8.93182 38.74598 16.55391 1.000 10.87668 55 SER B O 1
ATOM 1627 N N . THR B 1 56 ? -7.43898 40.44685 16.63889 1.000 9.68526 56 THR B N 1
ATOM 1628 C CA . THR B 1 56 ? -8.38702 41.48735 16.29607 1.000 10.08543 56 THR B CA 1
ATOM 1629 C C . THR B 1 56 ? -7.72855 42.43072 15.30308 1.000 10.19527 56 THR B C 1
ATOM 1630 O O . THR B 1 56 ? -6.51125 42.39630 15.08242 1.000 11.04594 56 THR B O 1
ATOM 1634 N N . PHE B 1 57 ? -8.55348 43.25873 14.67856 1.000 10.57573 57 PHE B N 1
ATOM 1635 C CA . PHE B 1 57 ? -8.07893 44.37461 13.87483 1.000 10.82841 57 PHE B CA 1
ATOM 1636 C C . PHE B 1 57 ? -8.31852 45.66541 14.64417 1.000 11.20440 57 PHE B C 1
ATOM 1637 O O . PHE B 1 57 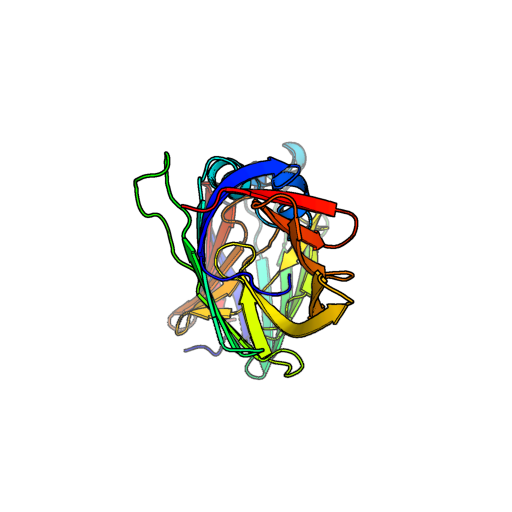? -9.43076 45.91089 15.13097 1.000 11.48287 57 PHE B O 1
ATOM 1645 N N . HIS B 1 58 ? -7.27375 46.48853 14.74511 1.000 11.26039 58 HIS B N 1
ATOM 1646 C CA . HIS B 1 58 ? -7.38552 47.84491 15.28348 1.000 11.68553 58 HIS B CA 1
ATOM 1647 C C . HIS B 1 58 ? -7.95649 47.87087 16.70327 1.000 11.73194 58 HIS B C 1
ATOM 1648 O O . HIS B 1 58 ? -8.63321 48.82988 17.09049 1.000 12.15965 58 HIS B O 1
ATOM 1655 N N . HIS B 1 59 ? -7.70238 46.81817 17.48381 1.000 11.33358 59 HIS B N 1
ATOM 1656 C CA . HIS B 1 59 ? -8.15343 46.67837 18.86545 1.000 11.34906 59 HIS B CA 1
ATOM 1657 C C . HIS B 1 59 ? -9.65060 46.43624 19.01752 1.000 11.75699 59 HIS B C 1
ATOM 1658 O O . HIS B 1 59 ? -10.11969 46.32347 20.16270 1.000 13.50596 59 HIS B O 1
ATOM 1665 N N . HIS B 1 60 ? -10.42230 46.34954 17.92836 1.000 11.75276 60 HIS B N 1
ATOM 1666 C CA . HIS B 1 60 ? -11.87814 46.32223 18.08148 1.000 13.59686 60 HIS B CA 1
ATOM 1667 C C . HIS B 1 60 ? -12.61761 45.30338 17.22908 1.000 15.76595 60 HIS B C 1
ATOM 1668 O O . HIS B 1 60 ? -13.75825 44.97360 17.57338 1.000 22.31843 60 HIS B O 1
ATOM 1675 N N . HIS B 1 61 ? -12.05529 44.80282 16.13688 1.000 11.76213 61 HIS B N 1
ATOM 1676 C CA . HIS B 1 61 ? -12.79695 43.94950 15.21918 1.000 13.22785 61 HIS B CA 1
ATOM 1677 C C . HIS B 1 61 ? -12.29494 42.51957 15.36043 1.000 11.35104 61 HIS B C 1
ATOM 1678 O O . HIS B 1 61 ? -11.12827 42.24973 15.07249 1.000 12.22380 61 HIS B O 1
ATOM 1685 N N . HIS B 1 62 ? -13.18687 41.60152 15.75523 1.000 12.29731 62 HIS B N 1
ATOM 1686 C CA . HIS B 1 62 ? -12.81816 40.20553 15.98287 1.000 12.08812 62 HIS B CA 1
ATOM 1687 C C . HIS B 1 62 ? -12.28552 39.58314 14.70375 1.000 10.83362 62 HIS B C 1
ATOM 1688 O O . HIS B 1 62 ? -12.92628 39.65395 13.65310 1.000 12.99008 62 HIS B O 1
ATOM 1695 N N . HIS B 1 63 ? -11.12005 38.95483 14.79249 1.000 10.26720 63 HIS B N 1
ATOM 1696 C CA . HIS B 1 63 ? -10.63568 38.14039 13.68551 1.000 10.85084 63 HIS B CA 1
ATOM 1697 C C . HIS B 1 63 ? -10.86301 36.66414 13.99291 1.000 9.68964 63 HIS B C 1
ATOM 1698 O O . HIS B 1 63 ? -11.78786 36.05230 13.44624 1.000 12.04440 63 HIS B O 1
ATOM 1705 N N . ARG B 1 64 ? -10.03706 36.07706 14.85710 1.000 11.37363 64 ARG B N 1
ATOM 1706 C CA . ARG B 1 64 ? -10.17838 34.67008 15.20952 1.000 10.06560 64 ARG B CA 1
ATOM 1707 C C . ARG B 1 64 ? -9.74333 34.46834 16.65161 1.000 9.47251 64 ARG B C 1
ATOM 1708 O O . ARG B 1 64 ? -8.81780 35.13271 17.12703 1.000 12.28970 64 ARG B O 1
ATOM 1710 N N . ASN B 1 65 ? -10.40975 33.55871 17.34909 1.000 10.09813 65 ASN B N 1
ATOM 1711 C CA . ASN B 1 65 ? -10.05240 33.21940 18.71836 1.000 10.89718 65 ASN B CA 1
ATOM 1712 C C . ASN B 1 65 ? -9.41809 31.83429 18.76414 1.000 9.94345 65 ASN B C 1
ATOM 1713 O O . ASN B 1 65 ? -9.81133 30.93322 18.01144 1.000 12.52120 65 ASN B O 1
ATOM 1718 N N . TYR B 1 66 ? -8.44086 31.66917 19.65587 1.000 11.89736 66 TYR B N 1
ATOM 1719 C CA A TYR B 1 66 ? -7.73058 30.40893 19.83048 0.736 12.06624 66 TYR B CA 1
ATOM 1720 C CA B TYR B 1 66 ? -7.73023 30.40897 19.83020 0.264 12.28836 66 TYR B CA 1
ATOM 1721 C C . TYR B 1 66 ? -7.69505 30.07679 21.31344 1.000 12.43576 66 TYR B C 1
ATOM 1722 O O . TYR B 1 66 ? -7.11216 30.82736 22.10728 1.000 11.98892 66 TYR B O 1
ATOM 1725 N N . ASP B 1 67 ? -8.30955 28.95582 21.68117 1.000 14.70642 67 ASP B N 1
ATOM 1726 C CA . ASP B 1 67 ? -8.36032 28.50207 23.06381 1.000 15.29241 67 ASP B CA 1
ATOM 1727 C C . ASP B 1 67 ? -7.27058 27.47205 23.32160 1.000 14.80206 67 ASP B C 1
ATOM 1728 O O . ASP B 1 67 ? -7.05918 26.55874 22.51761 1.000 17.36689 67 ASP B O 1
ATOM 1733 N N . VAL B 1 68 ? -6.58710 27.61803 24.45441 1.000 14.70988 68 VAL B N 1
ATOM 1734 C CA . VAL B 1 68 ? -5.66051 26.60384 24.94649 1.000 12.64921 68 VAL B CA 1
ATOM 1735 C C . VAL B 1 68 ? -5.90153 26.47358 26.44456 1.000 13.70762 68 VAL B C 1
ATOM 1736 O O . VAL B 1 68 ? -5.73066 27.44587 27.19352 1.000 12.08745 68 VAL B O 1
ATOM 1740 N N . ASP B 1 69 ? -6.32284 25.28962 26.87783 1.000 13.64468 69 ASP B N 1
ATOM 1741 C CA . ASP B 1 69 ? -6.54914 24.99388 28.28318 1.000 14.16381 69 ASP B CA 1
ATOM 1742 C C . ASP B 1 69 ? -5.56770 23.91593 28.70604 1.000 12.84649 69 ASP B C 1
ATOM 1743 O O . ASP B 1 69 ? -5.28893 22.98523 27.93983 1.000 13.90512 69 ASP B O 1
ATOM 1748 N N . PHE B 1 70 ? -5.05742 24.02884 29.92776 1.000 11.24799 70 PHE B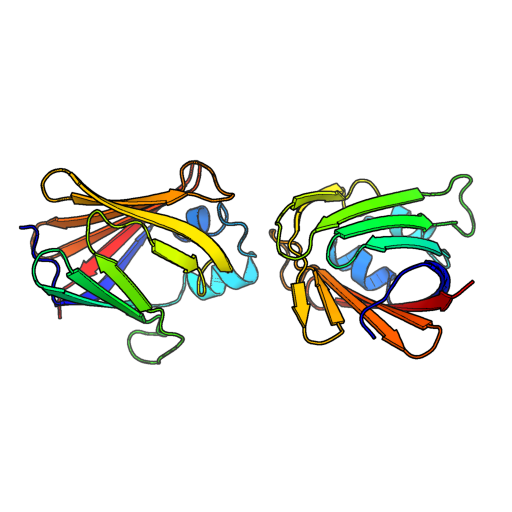 N 1
ATOM 1749 C CA . PHE B 1 70 ? -4.07874 23.06170 30.38847 1.000 11.74549 70 PHE B CA 1
ATOM 1750 C C . PHE B 1 70 ? -3.96150 23.13296 31.89830 1.000 11.45117 70 PHE B C 1
ATOM 1751 O O . PHE B 1 70 ? -4.35683 24.11491 32.53443 1.000 12.38650 70 PHE B O 1
ATOM 1759 N N . THR B 1 71 ? -3.40287 22.07022 32.45509 1.000 12.71146 71 THR B N 1
ATOM 1760 C CA . THR B 1 71 ? -2.98577 22.01801 33.84161 1.000 13.77627 71 THR B CA 1
ATOM 1761 C C . THR B 1 71 ? -1.46800 21.94904 33.85969 1.000 12.79335 71 THR B C 1
ATOM 1762 O O . THR B 1 71 ? -0.87240 21.15378 33.12316 1.000 12.71604 71 THR B O 1
ATOM 1766 N N . VAL B 1 72 ? -0.84520 22.78597 34.69350 1.000 13.32190 72 VAL B N 1
ATOM 1767 C CA . VAL B 1 72 ? 0.60351 22.73889 34.83690 1.000 11.86027 72 VAL B CA 1
ATOM 1768 C C . VAL B 1 72 ? 1.02656 21.32492 35.19828 1.000 14.06395 72 VAL B C 1
ATOM 1769 O O . VAL B 1 72 ? 0.46836 20.70843 36.11085 1.000 16.04133 72 VAL B O 1
ATOM 1773 N N . GLY B 1 73 ? 2.00018 20.80152 34.46307 1.000 13.34094 73 GLY B N 1
ATOM 1774 C CA . GLY B 1 73 ? 2.54159 19.48661 34.72018 1.000 14.93651 73 GLY B CA 1
ATOM 1775 C C . GLY B 1 73 ? 1.84510 18.34089 34.02211 1.000 14.35219 73 GLY B C 1
ATOM 1776 O O . GLY B 1 73 ? 2.25495 17.18610 34.21289 1.000 17.38899 73 GLY B O 1
ATOM 1777 N N . VAL B 1 74 ? 0.80949 18.60460 33.22775 1.000 12.53020 74 VAL B N 1
ATOM 1778 C CA . VAL B 1 74 ? 0.07631 17.56029 32.51930 1.000 13.51346 74 VAL B CA 1
ATOM 1779 C C . VAL B 1 74 ? 0.24872 17.80119 31.02363 1.000 12.87381 74 VAL B C 1
ATOM 1780 O O . VAL B 1 74 ? -0.22660 18.81581 30.49625 1.000 12.96635 74 VAL B O 1
ATOM 1784 N N . GLU B 1 75 ? 0.92145 16.87580 30.33740 1.000 13.36283 75 GLU B N 1
ATOM 1785 C CA . GLU B 1 75 ? 1.12528 17.01926 28.90130 1.000 11.95591 75 GLU B CA 1
ATOM 1786 C C . GLU B 1 75 ? -0.21593 16.98262 28.17930 1.000 12.69383 75 GLU B C 1
ATOM 1787 O O . GLU B 1 75 ? -1.12178 16.23712 28.55776 1.000 13.58459 75 GLU B O 1
ATOM 1793 N N . PHE B 1 76 ? -0.35605 17.81404 27.15093 1.000 12.05185 76 PHE B N 1
ATOM 1794 C CA . PHE B 1 76 ? -1.59325 17.86621 26.38925 1.000 12.37326 76 PHE B CA 1
ATOM 1795 C C . PHE B 1 76 ? -1.28518 17.99833 24.90634 1.000 12.71005 76 PHE B C 1
ATOM 1796 O O . PHE B 1 76 ? -0.18496 18.39018 24.50879 1.000 13.11060 76 PHE B O 1
ATOM 1804 N N . ASP B 1 77 ? -2.27680 17.65825 24.08660 1.000 12.83669 77 ASP B N 1
ATOM 1805 C CA . ASP B 1 77 ? -2.17828 17.81719 22.64573 1.000 13.48614 77 ASP B CA 1
ATOM 1806 C C . ASP B 1 77 ? -2.62808 19.21964 22.27058 1.000 12.87479 77 ASP B C 1
ATOM 1807 O O . ASP B 1 77 ? -3.72607 19.64652 22.64707 1.000 16.60501 77 ASP B O 1
ATOM 1812 N N . GLU B 1 78 ? -1.77474 19.93424 21.54544 1.000 12.46678 78 GLU B N 1
ATOM 1813 C CA . GLU B 1 78 ? -2.07647 21.26878 21.04720 1.000 11.96427 78 GLU B CA 1
ATOM 1814 C C . GLU B 1 78 ? -2.01349 21.26287 19.52682 1.000 12.78991 78 GLU B C 1
ATOM 1815 O O . GLU B 1 78 ? -1.07161 20.71687 18.94042 1.000 12.11201 78 GLU B O 1
ATOM 1821 N N . TYR B 1 79 ? -3.02304 21.86012 18.89956 1.000 12.17883 79 TYR B N 1
ATOM 1822 C CA . TYR B 1 79 ? -3.09771 22.01206 17.45217 1.000 11.61676 79 TYR B CA 1
ATOM 1823 C C . TYR B 1 79 ? -3.04150 23.50649 17.17175 1.000 13.83535 79 TYR B C 1
ATOM 1824 O O . TYR B 1 79 ? -3.99291 24.23568 17.47769 1.000 15.50221 79 TYR B O 1
ATOM 1833 N N . THR B 1 80 ? -1.92575 23.95858 16.59825 1.000 12.84280 80 THR B N 1
ATOM 1834 C CA . THR B 1 80 ? -1.57866 25.38060 16.57606 1.000 13.81876 80 THR B CA 1
ATOM 1835 C C . THR B 1 80 ? -2.25425 26.12114 15.41857 1.000 16.30576 80 THR B C 1
ATOM 1836 O O . THR B 1 80 ? -1.61508 26.75880 14.58094 1.000 17.80760 80 THR B O 1
ATOM 1840 N N . LYS B 1 81 ? -3.57949 26.02141 15.38527 1.000 19.89963 81 LYS B N 1
ATOM 1841 C CA . LYS B 1 81 ? -4.35642 26.87720 14.50400 1.000 23.73449 81 LYS B CA 1
ATOM 1842 C C . LYS B 1 81 ? -4.12165 28.32626 14.90925 1.000 27.78402 81 LYS B C 1
ATOM 1843 O O . LYS B 1 81 ? -3.89772 28.63022 16.08335 1.000 37.72015 81 LYS B O 1
ATOM 1849 N N . SER B 1 82 ? -4.14347 29.21707 13.92222 1.000 31.36545 82 SER B N 1
ATOM 1850 C CA . SER B 1 82 ? -3.79679 30.63347 14.00496 1.000 37.99848 82 SER B CA 1
ATOM 1851 C C . SER B 1 82 ? -2.29335 30.89404 13.88140 1.000 30.35639 82 SER B C 1
ATOM 1852 O O . SER B 1 82 ? -1.90251 32.05120 13.72273 1.000 29.55750 82 SER B O 1
ATOM 1855 N N . LEU B 1 83 ? -1.43238 29.87209 13.96596 1.000 18.24336 83 LEU B N 1
ATOM 1856 C CA . LEU B 1 83 ? -0.05811 30.01298 13.51657 1.000 14.75483 83 LEU B CA 1
ATOM 1857 C C . LEU B 1 83 ? 0.13934 29.05061 12.35696 1.000 12.37085 83 LEU B C 1
ATOM 1858 O O . LEU B 1 83 ? -0.28200 29.34149 11.22724 1.000 14.70223 83 LEU B O 1
ATOM 1863 N N . ASP B 1 84 ? 0.73113 27.88756 12.60334 1.000 12.69267 84 ASP B N 1
ATOM 1864 C CA . ASP B 1 84 ? 1.23963 27.01032 11.56507 1.000 12.66785 84 ASP B CA 1
ATOM 1865 C C . ASP B 1 84 ? 0.42825 25.73903 11.40491 1.000 12.64787 84 ASP B C 1
ATOM 1866 O O . ASP B 1 84 ? 0.76197 24.91215 10.54907 1.000 12.91967 84 ASP B O 1
ATOM 1871 N N . ASN B 1 85 ? -0.60976 25.55390 12.21072 1.000 11.63997 85 ASN B N 1
ATOM 1872 C CA . ASN B 1 85 ? -1.50896 24.40898 12.07669 1.000 12.93873 85 ASN B CA 1
ATOM 1873 C C . ASN B 1 85 ? -0.76729 23.07598 12.20428 1.000 11.25483 85 ASN B C 1
ATOM 1874 O O . ASN B 1 85 ? -0.88962 22.18387 11.35462 1.000 13.98176 85 ASN B O 1
ATOM 1879 N N . ARG B 1 86 ? 0.00919 22.94656 13.27824 1.000 12.47970 86 ARG B N 1
ATOM 1880 C CA . ARG B 1 86 ? 0.74452 21.72924 13.58781 1.000 11.44857 86 ARG B CA 1
ATOM 1881 C C . ARG B 1 86 ? 0.25108 21.11347 14.89144 1.000 11.93114 86 ARG B C 1
ATOM 1882 O O . ARG B 1 86 ? -0.29853 21.79260 15.76298 1.000 12.86918 86 ARG B O 1
ATOM 1890 N N . HIS B 1 87 ? 0.46934 19.80896 15.02351 1.000 11.60638 87 HIS B N 1
ATOM 1891 C CA . HIS B 1 87 ? 0.17288 19.07047 16.24184 1.000 10.50385 87 HIS B CA 1
ATOM 1892 C C . HIS B 1 87 ? 1.45503 18.98451 17.05852 1.000 10.87474 87 HIS B C 1
ATOM 1893 O O . HIS B 1 87 ? 2.48957 18.53890 16.55024 1.000 11.21179 87 HIS B O 1
ATOM 1900 N N . VAL B 1 88 ? 1.39030 19.41800 18.31836 1.000 11.05041 88 VAL B N 1
ATOM 1901 C CA . VAL B 1 88 ? 2.52223 19.33991 19.23366 1.000 10.54646 88 VAL B CA 1
ATOM 1902 C C . VAL B 1 88 ? 2.06737 18.70672 20.53855 1.000 11.45615 88 VAL B C 1
ATOM 1903 O O . VAL B 1 88 ? 0.88521 18.72624 20.88948 1.000 12.44352 88 VAL B O 1
ATOM 1907 N N . LYS B 1 89 ? 3.03429 18.14321 21.25907 1.000 11.07703 89 LYS B N 1
ATOM 1908 C CA . LYS B 1 89 ? 2.83416 17.64248 22.61110 1.000 10.55918 89 LYS B CA 1
ATOM 1909 C C . LYS B 1 89 ? 3.36364 18.71851 23.54747 1.000 11.09598 89 LYS B C 1
ATOM 1910 O O . LYS B 1 89 ? 4.57736 18.91759 23.64548 1.000 12.01176 89 LYS B O 1
ATOM 1916 N N . ALA B 1 90 ? 2.45979 19.40978 24.22709 1.000 9.98648 90 ALA B N 1
ATOM 1917 C CA . ALA B 1 90 ? 2.81909 20.55612 25.04216 1.000 10.60092 90 ALA B CA 1
ATOM 1918 C C . ALA B 1 90 ? 2.85146 20.18477 26.51690 1.000 11.03771 90 ALA B C 1
ATOM 1919 O O . ALA B 1 90 ? 1.96954 19.47684 27.01371 1.000 12.78840 90 ALA B O 1
ATOM 1921 N N . LEU B 1 91 ? 3.85997 20.69149 27.22237 1.000 10.81308 91 LEU B N 1
ATOM 1922 C CA . LEU B 1 91 ? 3.98459 20.50101 28.66182 1.000 10.34140 91 LEU B CA 1
ATOM 1923 C C . LEU B 1 91 ? 4.34508 21.83788 29.27925 1.000 11.26793 91 LEU B C 1
ATOM 1924 O O . LEU B 1 91 ? 5.33806 22.45706 28.88158 1.000 11.63834 91 LEU B O 1
ATOM 1929 N N . VAL B 1 92 ? 3.53520 22.28328 30.23465 1.000 10.43750 92 VAL B N 1
ATOM 1930 C CA . VAL B 1 92 ? 3.72426 23.55728 30.91588 1.000 10.72672 92 VAL B CA 1
ATOM 1931 C C . VAL B 1 92 ? 4.20190 23.27081 32.33142 1.000 13.44097 92 VAL B C 1
ATOM 1932 O O . VAL B 1 92 ? 3.63576 22.41214 33.01883 1.000 14.55473 92 VAL B O 1
ATOM 1936 N N . THR B 1 93 ? 5.24177 23.98447 32.76470 1.000 12.31762 93 THR B N 1
ATOM 1937 C CA . THR B 1 93 ? 5.79925 23.86337 34.10279 1.000 12.57738 93 THR B CA 1
ATOM 1938 C C . THR B 1 93 ? 6.04619 25.26542 34.64234 1.000 11.14759 93 THR B C 1
ATOM 1939 O O . THR B 1 93 ? 6.03178 26.24828 33.90007 1.000 13.27284 93 THR B O 1
ATOM 1943 N N . TRP B 1 94 ? 6.26159 25.36178 35.94861 1.000 12.93602 94 TRP B N 1
ATOM 1944 C CA . TRP B 1 94 ? 6.72900 26.59966 36.55523 1.000 11.80186 94 TRP B CA 1
ATOM 1945 C C . TRP B 1 94 ? 8.23411 26.53463 36.76352 1.000 12.69871 94 TRP B C 1
ATOM 1946 O O . TRP B 1 94 ? 8.76019 25.53843 37.26968 1.000 14.72529 94 TRP B O 1
ATOM 1957 N N . GLU B 1 95 ? 8.92000 27.61091 36.39795 1.000 12.72271 95 GLU B N 1
ATOM 1958 C CA . GLU B 1 95 ? 10.31322 27.83994 36.77625 1.000 13.91351 95 GLU B CA 1
ATOM 1959 C C . GLU B 1 95 ? 10.31802 29.16217 37.53953 1.000 16.01378 95 GLU B C 1
ATOM 1960 O O . GLU B 1 95 ? 10.38038 30.24033 36.94260 1.000 15.20044 95 GLU B O 1
ATOM 1966 N N . GLY B 1 96 ? 10.22659 29.07772 38.86111 1.000 15.78584 96 GLY B N 1
ATOM 1967 C CA . GLY B 1 96 ? 10.02719 30.28220 39.64516 1.000 14.68866 96 GLY B CA 1
ATOM 1968 C C . GLY B 1 96 ? 8.67671 30.88804 39.31099 1.000 14.16191 96 GLY B C 1
ATOM 1969 O O . GLY B 1 96 ? 7.63821 30.22027 39.40593 1.000 15.06330 96 GLY B O 1
ATOM 1970 N N . ASP B 1 97 ? 8.67720 32.15800 38.89998 1.000 13.12005 97 ASP B N 1
ATOM 1971 C CA . ASP B 1 97 ? 7.46635 32.84008 38.46526 1.000 12.53680 97 ASP B CA 1
ATOM 1972 C C . ASP B 1 97 ? 7.27491 32.79769 36.95699 1.000 11.93855 97 ASP B C 1
ATOM 1973 O O . ASP B 1 97 ? 6.42527 33.52669 36.43282 1.000 11.93914 97 ASP B O 1
ATOM 1978 N N . VAL B 1 98 ? 8.03981 31.97118 36.24945 1.000 11.59919 98 VAL B N 1
ATOM 1979 C CA . VAL B 1 98 ? 7.93732 31.89022 34.79947 1.000 11.08851 98 VAL B CA 1
ATOM 1980 C C . VAL B 1 98 ? 7.16176 30.63520 34.43862 1.000 10.19838 98 VAL B C 1
ATOM 1981 O O . VAL B 1 98 ? 7.52746 29.52341 34.84116 1.000 11.63783 98 VAL B O 1
ATOM 1985 N N . LEU B 1 99 ? 6.09302 30.81620 33.67013 1.000 9.94156 99 LEU B N 1
ATOM 1986 C CA . LEU B 1 99 ? 5.32083 29.71055 33.12707 1.000 9.83216 99 LEU B CA 1
ATOM 1987 C C . LEU B 1 99 ? 5.99811 29.27331 31.83340 1.000 10.23406 99 LEU B C 1
ATOM 1988 O O . LEU B 1 99 ? 6.08485 30.05365 30.88146 1.000 10.55369 99 LEU B O 1
ATOM 1993 N N . VAL B 1 100 ? 6.50444 28.04473 31.81304 1.000 10.64398 100 VAL B N 1
ATOM 1994 C CA . VAL B 1 100 ? 7.34333 27.54547 30.72613 1.000 10.73095 100 VAL B CA 1
ATOM 1995 C C . VAL B 1 100 ? 6.60658 26.43597 29.99610 1.000 11.06682 100 VAL B C 1
ATOM 1996 O O . VAL B 1 100 ? 6.12117 25.48744 30.62392 1.000 12.50556 100 VAL B O 1
ATOM 2000 N N . CYS B 1 101 ? 6.54710 26.53277 28.67086 1.000 10.62882 101 CYS B N 1
ATOM 2001 C CA . CYS B 1 101 ? 5.95129 25.49392 27.84787 1.000 10.94829 101 CYS B CA 1
ATOM 2002 C C . CYS B 1 101 ? 6.96936 24.98658 26.83978 1.000 10.18100 101 CYS B C 1
ATOM 2003 O O . CYS B 1 101 ? 7.60815 25.77740 26.13963 1.000 11.08727 101 CYS B O 1
ATOM 2006 N N . VAL B 1 102 ? 7.11233 23.66630 26.76800 1.000 11.08397 102 VAL B N 1
ATOM 2007 C CA . VAL B 1 102 ? 7.84801 23.00174 25.69850 1.000 10.62034 102 VAL B CA 1
ATOM 2008 C C . VAL B 1 102 ? 6.82883 22.34339 24.78434 1.000 9.75887 102 VAL B C 1
ATOM 2009 O O . VAL B 1 102 ? 5.98794 21.55846 25.24682 1.000 11.15719 102 VAL B O 1
ATOM 2013 N N . GLN B 1 103 ? 6.89811 22.66042 23.50024 1.000 9.90659 103 GLN B N 1
ATOM 2014 C CA . GLN B 1 103 ? 5.99981 22.10406 22.49439 1.000 10.23848 103 GLN B CA 1
ATOM 2015 C C . GLN B 1 103 ? 6.80209 21.10691 21.65982 1.000 9.37487 103 GLN B C 1
ATOM 2016 O O . GLN B 1 103 ? 7.49769 21.48934 20.72045 1.000 10.70730 103 GLN B O 1
ATOM 2022 N N . LYS B 1 104 ? 6.72220 19.82825 22.02911 1.000 10.11030 104 LYS B N 1
ATOM 2023 C CA . LYS B 1 104 ? 7.44018 18.78298 21.30891 1.000 10.72981 104 LYS B CA 1
ATOM 2024 C C . LYS B 1 104 ? 6.70407 18.44971 20.01783 1.000 9.97387 104 LYS B C 1
ATOM 2025 O O . LYS B 1 104 ? 5.49203 18.21852 20.01648 1.000 11.04864 104 LYS B O 1
ATOM 2031 N N . GLY B 1 105 ? 7.44125 18.40371 18.91793 1.000 10.16005 105 GLY B N 1
ATOM 2032 C CA . GLY B 1 105 ? 6.83964 18.19141 17.62199 1.000 11.24369 105 GLY B CA 1
ATOM 2033 C C . GLY B 1 105 ? 7.88900 18.22865 16.53774 1.000 11.29885 105 GLY B C 1
ATOM 2034 O O . GLY B 1 105 ? 9.06289 17.94728 16.79105 1.000 12.13966 105 GLY B O 1
ATOM 2035 N N . GLU B 1 106 ? 7.47306 18.56417 15.31960 1.000 10.18646 106 GLU B N 1
ATOM 2036 C CA . GLU B 1 106 ? 8.40938 18.57210 14.20099 1.000 12.31205 106 GLU B CA 1
ATOM 2037 C C . GLU B 1 106 ? 9.49471 19.61827 14.39431 1.000 11.23771 106 GLU B C 1
ATOM 2038 O O . GLU B 1 106 ? 10.67423 19.35508 14.13598 1.000 13.09759 106 GLU B O 1
ATOM 2044 N N . LYS B 1 107 ? 9.11808 20.80803 14.85432 1.000 10.74538 107 LYS B N 1
ATOM 2045 C CA . LYS B 1 107 ? 10.07204 21.89407 15.01974 1.000 11.71177 107 LYS B CA 1
ATOM 2046 C C . LYS B 1 107 ? 10.92155 21.67314 16.26032 1.000 13.20779 107 LYS B C 1
ATOM 2047 O O . LYS B 1 107 ? 10.39737 21.42900 17.35087 1.000 12.51037 107 LYS B O 1
ATOM 2053 N N . GLU B 1 108 ? 12.23242 21.78535 16.09810 1.000 14.44452 108 GLU B N 1
ATOM 2054 C CA . GLU B 1 108 ? 13.12657 21.71135 17.23954 1.000 15.25338 108 GLU B CA 1
ATOM 2055 C C . GLU B 1 108 ? 13.12761 23.02889 18.01013 1.000 14.56760 108 GLU B C 1
ATOM 2056 O O . GLU B 1 108 ? 12.91295 24.11022 17.44633 1.000 13.19489 108 GLU B O 1
ATOM 2062 N N . ASN B 1 109 ? 13.35557 22.92034 19.31923 1.000 15.56001 109 ASN B N 1
ATOM 2063 C CA . ASN B 1 109 ? 13.48328 24.07479 20.20748 1.000 13.93044 109 ASN B CA 1
ATOM 2064 C C . ASN B 1 109 ? 12.27876 25.00555 20.10296 1.000 12.51280 109 ASN B C 1
ATOM 2065 O O . ASN B 1 109 ? 12.41290 26.21062 19.87928 1.000 13.56123 109 ASN B O 1
ATOM 2070 N N . ARG B 1 110 ? 11.08859 24.43201 20.26150 1.000 11.52313 110 ARG B N 1
ATOM 2071 C CA . ARG B 1 110 ? 9.83504 25.16315 20.15458 1.000 10.49723 110 ARG B CA 1
ATOM 2072 C C . ARG B 1 110 ? 9.15787 25.22347 21.51922 1.000 10.03781 110 ARG B C 1
ATOM 2073 O O . ARG B 1 110 ? 8.96661 24.19102 22.16754 1.000 10.71745 110 ARG B O 1
ATOM 2081 N N . GLY B 1 111 ? 8.77576 26.42413 21.93735 1.000 9.74649 111 GLY B N 1
ATOM 2082 C CA . GLY B 1 111 ? 8.09509 26.58092 23.20808 1.000 11.09150 111 GLY B CA 1
ATOM 2083 C C . GLY B 1 111 ? 7.80096 28.03921 23.47733 1.000 9.57887 111 GLY B C 1
ATOM 2084 O O . GLY B 1 111 ? 7.92459 28.88985 22.59294 1.000 10.65197 111 GLY B O 1
ATOM 2085 N N . TRP B 1 112 ? 7.39130 28.31948 24.71389 1.000 9.53308 112 TRP B N 1
ATOM 2086 C CA . TRP B 1 112 ? 7.13980 29.69382 25.12275 1.000 8.92600 112 TRP B CA 1
ATOM 2087 C C . TRP B 1 112 ? 7.34105 29.83860 26.62225 1.000 10.50354 112 TRP B C 1
ATOM 2088 O O . TRP B 1 112 ? 7.38154 28.85744 27.36653 1.000 10.89590 112 TRP B O 1
ATOM 2099 N N . LYS B 1 113 ? 7.49746 31.09099 27.05229 1.000 9.29050 113 LYS B N 1
ATOM 2100 C CA . LYS B 1 113 ? 7.65098 31.43378 28.45614 1.000 9.32335 113 LYS B CA 1
ATOM 2101 C C . LYS B 1 113 ? 6.81464 32.67166 28.72529 1.000 9.12994 113 LYS B C 1
ATOM 2102 O O . LYS B 1 113 ? 6.83893 33.61855 27.93956 1.000 10.34970 113 LYS B O 1
ATOM 2108 N N . GLN B 1 114 ? 6.09352 32.67734 29.84582 1.000 9.90338 114 GLN B N 1
ATOM 2109 C CA . GLN B 1 114 ? 5.13320 33.73684 30.13826 1.000 9.23150 114 GLN B CA 1
ATOM 2110 C C . GLN B 1 114 ? 5.23082 34.11188 31.60836 1.000 9.48623 114 GLN B C 1
ATOM 2111 O O . GLN B 1 114 ? 5.23668 33.23108 32.46934 1.000 10.03666 114 GLN B 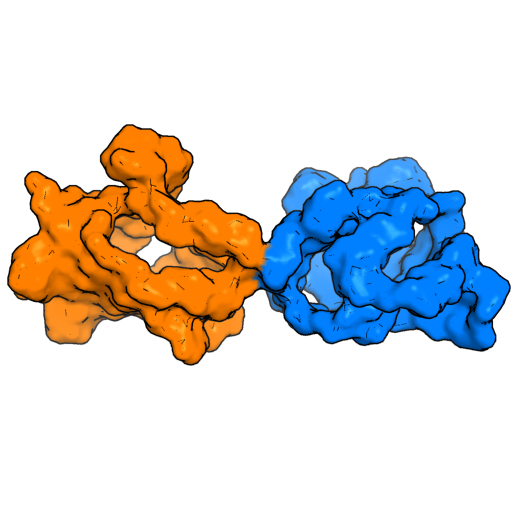O 1
ATOM 2117 N N . TRP B 1 115 ? 5.30038 35.41009 31.89818 1.000 9.73850 115 TRP B N 1
ATOM 2118 C CA . TRP B 1 115 ? 5.49706 35.84405 33.27272 1.000 9.82020 115 TRP B CA 1
ATOM 2119 C C . TRP B 1 115 ? 4.96271 37.25715 33.45865 1.000 9.95488 115 TRP B C 1
ATOM 2120 O O . TRP B 1 115 ? 4.82419 38.02591 32.50419 1.000 10.40371 115 TRP B O 1
ATOM 2131 N N . ILE B 1 116 ? 4.68873 37.58576 34.72083 1.000 10.16456 116 ILE B N 1
ATOM 2132 C CA . ILE B 1 116 ? 4.23622 38.90918 35.13966 1.000 10.23702 116 ILE B CA 1
ATOM 2133 C C . ILE B 1 116 ? 5.44248 39.69862 35.62455 1.000 10.93360 116 ILE B C 1
ATOM 2134 O O . ILE B 1 116 ? 6.23912 39.19415 36.42338 1.000 12.00592 116 ILE B O 1
ATOM 2139 N N . GLU B 1 117 ? 5.57939 40.93988 35.17656 1.000 11.47232 117 GLU B N 1
ATOM 2140 C CA . GLU B 1 117 ? 6.48710 41.83955 35.87545 1.000 16.40685 117 GLU B CA 1
ATOM 2141 C C . GLU B 1 117 ? 6.05894 43.27915 35.65449 1.000 20.19558 117 GLU B C 1
ATOM 2142 O O . GLU B 1 117 ? 5.69626 43.66538 34.54047 1.000 22.15145 117 GLU B O 1
ATOM 2148 N N . GLY B 1 118 ? 6.07933 44.05560 36.73406 1.000 24.07018 118 GLY B N 1
ATOM 2149 C CA . GLY B 1 118 ? 5.66201 45.44493 36.66128 1.000 23.83791 118 GLY B CA 1
ATOM 2150 C C . GLY B 1 118 ? 4.24297 45.63132 36.16369 1.000 26.90273 118 GLY B C 1
ATOM 2151 O O . GLY B 1 118 ? 3.98884 46.52276 35.34555 1.000 32.87620 118 GLY B O 1
ATOM 2152 N N . ASP B 1 119 ? 3.31780 44.79456 36.63125 1.000 23.21023 119 ASP B N 1
ATOM 2153 C CA . ASP B 1 119 ? 1.89974 44.83400 36.27277 1.000 20.30656 119 ASP B CA 1
ATOM 2154 C C . ASP B 1 119 ? 1.61960 44.48839 34.81263 1.000 20.27289 119 ASP B C 1
ATOM 2155 O O . ASP B 1 119 ? 0.47959 44.64018 34.35996 1.000 25.33767 119 ASP B O 1
ATOM 2157 N N . LYS B 1 120 ? 2.61511 44.03040 34.05939 1.000 15.33736 120 LYS B N 1
ATOM 2158 C CA . LYS B 1 120 ? 2.41971 43.66470 32.66524 1.000 13.16277 120 LYS B CA 1
ATOM 2159 C C . LYS B 1 120 ? 2.66655 42.17498 32.49546 1.000 11.03139 120 LYS B C 1
ATOM 2160 O O . LYS B 1 120 ? 3.35458 41.55104 33.30232 1.000 12.65784 120 LYS B O 1
ATOM 2166 N N . LEU B 1 121 ? 2.09083 41.61080 31.43552 1.000 10.54509 121 LEU B N 1
ATOM 2167 C CA . LEU B 1 121 ? 2.30165 40.21949 31.07198 1.000 10.15156 121 LEU B CA 1
ATOM 2168 C C . LEU B 1 121 ? 3.29380 40.16399 29.91975 1.000 9.82080 121 LEU B C 1
ATOM 2169 O O . LEU B 1 121 ? 3.14297 40.88367 28.92447 1.000 11.42758 121 LEU B O 1
ATOM 2174 N N . TYR B 1 122 ? 4.29969 39.30529 30.05712 1.000 9.95789 122 TYR B N 1
ATOM 2175 C CA . TYR B 1 122 ? 5.32317 39.09699 29.04777 1.000 9.57431 122 TYR B CA 1
ATOM 2176 C C . TYR B 1 122 ? 5.19363 37.68507 28.50250 1.000 10.55693 122 TYR B C 1
ATOM 2177 O O . TYR B 1 122 ? 5.00575 36.73077 29.26331 1.000 10.59888 122 TYR B O 1
ATOM 2186 N N . LEU B 1 123 ? 5.28953 37.55208 27.18295 1.000 9.90178 123 LEU B N 1
ATOM 2187 C CA . LEU B 1 123 ? 5.24725 36.25610 26.51910 1.000 10.37182 123 LEU B CA 1
ATOM 2188 C C . LEU B 1 123 ? 6.38355 36.20687 25.51440 1.000 10.20859 123 LEU B C 1
ATOM 2189 O O . LEU B 1 123 ? 6.45521 37.04989 24.61443 1.000 13.28091 123 LEU B O 1
ATOM 2194 N N . GLU B 1 124 ? 7.25967 35.22129 25.65812 1.000 9.15545 124 GLU B N 1
ATOM 2195 C CA . GLU B 1 124 ? 8.35199 35.00200 24.72119 1.000 9.19561 124 GLU B CA 1
ATOM 2196 C C . GLU B 1 124 ? 8.10491 33.68755 24.00445 1.000 9.77307 124 GLU B C 1
ATOM 2197 O O . GLU B 1 124 ? 8.04191 32.63224 24.64348 1.000 11.03539 124 GLU B O 1
ATOM 2203 N N . LEU B 1 125 ? 7.93340 33.76588 22.68697 1.000 8.94206 125 LEU B N 1
ATOM 2204 C CA . LEU B 1 125 ? 7.67320 32.61534 21.83734 1.000 10.53726 125 LEU B CA 1
ATOM 2205 C C . LEU B 1 125 ? 8.95399 32.25208 21.09885 1.000 10.12619 125 LEU B C 1
ATOM 2206 O O . LEU B 1 125 ? 9.57204 33.11187 20.46542 1.000 11.29228 125 LEU B O 1
ATOM 2211 N N . THR B 1 126 ? 9.35323 30.98567 21.17407 1.000 10.04937 126 THR B N 1
ATOM 2212 C CA . THR B 1 126 ? 10.60460 30.53735 20.57953 1.000 9.84573 126 THR B CA 1
ATOM 2213 C C . THR B 1 126 ? 10.34625 29.40773 19.59125 1.000 9.17851 126 THR B C 1
ATOM 2214 O O . THR B 1 126 ? 9.55987 28.49628 19.86666 1.000 11.21695 126 THR B O 1
ATOM 2218 N N . CYS B 1 127 ? 11.00992 29.46746 18.43571 1.000 10.03718 127 CYS B N 1
ATOM 2219 C CA . CYS B 1 127 ? 11.07190 28.33038 17.51570 1.000 9.42893 127 CYS B CA 1
ATOM 2220 C C . CYS B 1 127 ? 12.43766 28.35669 16.85347 1.000 10.58232 127 CYS B C 1
ATOM 2221 O O . CYS B 1 127 ? 12.80727 29.35817 16.22936 1.000 10.65125 127 CYS B O 1
ATOM 2224 N N . GLY B 1 128 ? 13.20246 27.28452 17.02466 1.000 12.49448 128 GLY B N 1
ATOM 2225 C CA . GLY B 1 128 ? 14.51865 27.23951 16.41133 1.000 13.34911 128 GLY B CA 1
ATOM 2226 C C . GLY B 1 128 ? 15.38804 28.37231 16.91565 1.000 11.48439 128 GLY B C 1
ATOM 2227 O O . GLY B 1 128 ? 15.57843 28.54733 18.12016 1.000 14.05417 128 GLY B O 1
ATOM 2228 N N . ASP B 1 129 ? 15.92034 29.16594 15.98599 1.000 11.94593 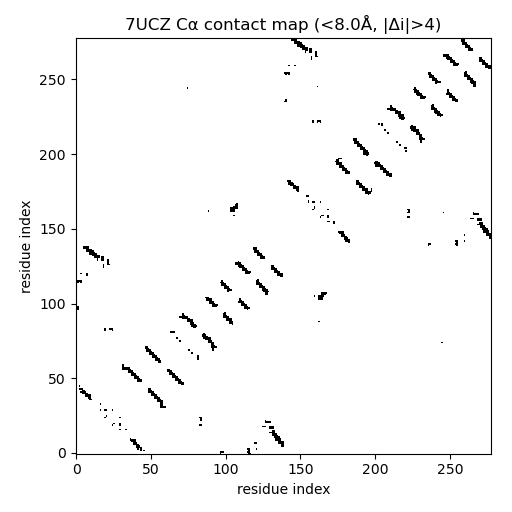129 ASP B N 1
ATOM 2229 C CA . ASP B 1 129 ? 16.79445 30.27677 16.32484 1.000 11.47413 129 ASP B CA 1
ATOM 2230 C C . ASP B 1 129 ? 16.06120 31.61288 16.39996 1.000 11.14884 129 ASP B C 1
ATOM 2231 O O . ASP B 1 129 ? 16.70528 32.66892 16.41667 1.000 11.48029 129 ASP B O 1
ATOM 2236 N N . GLN B 1 130 ? 14.73570 31.58981 16.48076 1.000 10.23151 130 GLN B N 1
ATOM 2237 C CA . GLN B 1 130 ? 13.93676 32.80919 16.50130 1.000 10.04707 130 GLN B CA 1
ATOM 2238 C C . GLN B 1 130 ? 13.17934 32.94115 17.81488 1.000 10.46584 130 GLN B C 1
ATOM 2239 O O . GLN B 1 130 ? 12.57283 31.97414 18.29377 1.000 11.80076 130 GLN B O 1
ATOM 2245 N N . VAL B 1 131 ? 13.20681 34.14628 18.38369 1.000 11.03685 131 VAL B N 1
ATOM 2246 C CA . VAL B 1 131 ? 12.44909 34.48243 19.58214 1.000 11.58630 131 VAL B CA 1
ATOM 2247 C C . VAL B 1 131 ? 11.61216 35.72067 19.29337 1.000 9.70732 131 VAL B C 1
ATOM 2248 O O . VAL B 1 131 ? 12.13191 36.71963 18.78006 1.000 12.26182 131 VAL B O 1
ATOM 2252 N N . CYS B 1 132 ? 10.33203 35.66168 19.64702 1.000 11.35978 132 CYS B N 1
ATOM 2253 C CA . CYS B 1 132 ? 9.41714 36.79300 19.57028 1.000 10.09212 132 CYS B CA 1
ATOM 2254 C C . CYS B 1 132 ? 9.01601 37.18157 20.98688 1.000 9.53929 132 CYS B C 1
ATOM 2255 O O . CYS B 1 132 ? 8.69795 36.30813 21.79754 1.000 10.84782 132 CYS B O 1
ATOM 2258 N N . ARG B 1 133 ? 9.03790 38.47633 21.29535 1.000 9.91615 133 ARG B N 1
ATOM 2259 C CA . ARG B 1 133 ? 8.62543 38.96285 22.60556 1.000 10.18409 133 ARG B CA 1
ATOM 2260 C C . ARG B 1 133 ? 7.37052 39.81293 22.47801 1.000 10.43782 133 ARG B C 1
ATOM 2261 O O . ARG B 1 133 ? 7.35658 40.80009 21.73614 1.000 10.76485 133 ARG B O 1
ATOM 2269 N N . GLN B 1 134 ? 6.33732 39.44847 23.23246 1.000 9.82222 134 GLN B N 1
ATOM 2270 C CA . GLN B 1 134 ? 5.08455 40.18590 23.29146 1.000 10.27908 134 GLN B CA 1
ATOM 2271 C C . GLN B 1 134 ? 4.87272 40.67915 24.71306 1.000 10.45450 134 GLN B C 1
ATOM 2272 O O . GLN B 1 134 ? 5.19518 39.97668 25.67680 1.000 11.71334 134 GLN B O 1
ATOM 2278 N N . VAL B 1 135 ? 4.35258 41.89603 24.83542 1.000 10.51004 135 VAL B N 1
ATOM 2279 C CA . VAL B 1 135 ? 4.06500 42.51658 26.12424 1.000 9.64995 135 VAL B CA 1
ATOM 2280 C C . VAL B 1 135 ? 2.62240 42.99131 26.10213 1.000 9.82380 135 VAL B C 1
ATOM 2281 O O . VAL B 1 135 ? 2.15750 43.53519 25.09318 1.000 10.73921 135 VAL B O 1
ATOM 2285 N N . PHE B 1 136 ? 1.90749 42.77088 27.20474 1.000 10.93699 136 PHE B N 1
ATOM 2286 C CA . PHE B 1 136 ? 0.48964 43.08349 27.29716 1.000 9.87422 136 PHE B CA 1
ATOM 2287 C C . PHE B 1 136 ? 0.21965 43.95802 28.51402 1.000 10.86462 136 PHE B C 1
ATOM 2288 O O . PHE B 1 136 ? 0.83948 43.79247 29.57315 1.000 11.58906 136 PHE B O 1
ATOM 2296 N N . LYS B 1 137 ? -0.75030 44.85723 28.35768 1.000 10.88288 137 LYS B N 1
ATOM 2297 C CA . LYS B 1 137 ? -1.24824 45.70766 29.42964 1.000 11.01156 137 LYS B CA 1
ATOM 2298 C C . LYS B 1 137 ? -2.58032 45.15044 29.91281 1.000 10.60340 137 LYS B C 1
ATOM 2299 O O . LYS B 1 137 ? -3.43888 44.78563 29.10650 1.000 11.77661 137 LYS B O 1
ATOM 2305 N N . LYS B 1 138 ? -2.75740 45.09811 31.22709 1.000 11.30958 138 LYS B N 1
ATOM 2306 C CA A LYS B 1 138 ? -3.96374 44.53449 31.81635 0.491 12.36087 138 LYS B CA 1
ATOM 2307 C CA B LYS B 1 138 ? -3.96840 44.53013 31.80045 0.509 12.15998 138 LYS B CA 1
ATOM 2308 C C . LYS B 1 138 ? -5.11550 45.52581 31.69826 1.000 11.96571 138 LYS B C 1
ATOM 2309 O O . LYS B 1 138 ? -4.96726 46.70208 32.04714 1.000 14.42246 138 LYS B O 1
ATOM 2320 N N . LYS B 1 139 ? -6.26428 45.05102 31.22655 1.000 13.22897 139 LYS B N 1
ATOM 2321 C CA . LYS B 1 139 ? -7.47608 45.86314 31.22428 1.000 12.44909 139 LYS B CA 1
ATOM 2322 C C . LYS B 1 139 ? -8.09372 45.88223 32.61703 1.000 15.04818 139 LYS B C 1
ATOM 2323 O O . LYS B 1 139 ? -8.88764 46.76782 32.93601 1.000 17.82006 139 LYS B O 1
#

B-factor: mean 14.94, std 6.02, range [7.49, 42.92]

GO terms:
  GO:0005501 retinoid binding (F, TAS)
  GO:0006776 vitamin A metabolic process (P, TAS)
  GO:0008544 epidermis development (P, TAS)
  GO:0001523 retinoid metabolic process (P, TAS)
  GO:0005829 cytosol (C, TAS)
  GO:0140104 molecular carrier activity (F, TAS)
  GO:1904768 all-trans-retinol binding (F, TAS)

Sequence (278 aa):
TRDQNGTWEMESNENFEGYMKALDIDFATRKIAVRLTTQTKVIDQDGDNFKTKTTSTFHHHHHHRNYDVDFTVGVEFDEYTKSLDNRHVKALVTWEGDVLVCVVQKGEKENRGWKQWIEGDDKLYLELTCGDQVCRQVFKKKTRDQNGTWEMESNENFEGYMKKALDIDFATRKIAVRRLTQTKVIDQDGDNFKTKTTSSTFHHHHHHRNYYDVDFTVGVEFDEYTKSLDNRHVKALVTWEGDVLVCVQKGEKENRGWK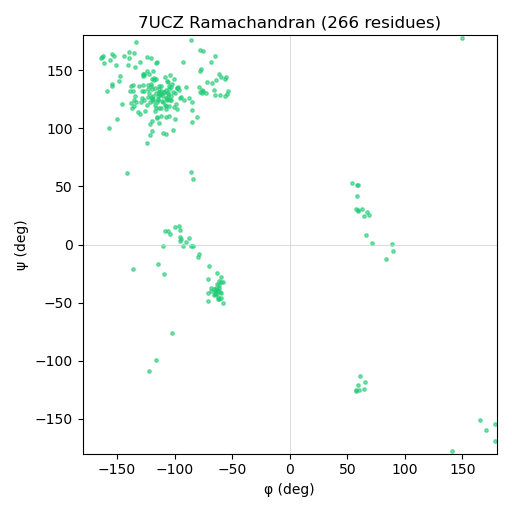QWIEGDKLYLELTCGDQVCRQVFKKKK

InterPro domains:
  IPR000463 Cytosolic fatty-acid binding [PR00178] (5-27)
  IPR000463 Cytosolic fatty-acid binding [PR00178] (64-80)
  IPR000463 Cytosolic fatty-acid binding [PR00178] (113-133)
  IPR000463 Cytosolic fatty-acid binding [PS00214] (7-24)
  IPR000566 Lipocalin/cytosolic fatty-acid binding domain [PF00061] (6-133)
  IPR012674 Calycin [G3DSA:2.40.128.20] (1-134)
  IPR012674 Calycin [SSF50814] (4-133)
  IPR031259 Intracellular lipid binding protein [PTHR11955] (1-133)

Foldseek 3Di:
DLDPAAKWWWDDKAQPVVVLVLLVNDDVLSVQAPPKIWIKGWDDDDQWIWIWIWIDTPDDDDIDIDIDTDGAPDWDWDQPVSGSRDIWIWHWHDPDSKIWIDTHDDWPPATWIWHDDDQKIWIWGDTHPDIMIIIIGGD/DLDPAFKWWWDDKFQPLVQLVLLVNDPVLSVVLVQWTWIKGWDDDPQWIWIKIFTAHPRDHTDDIDIDTDGAQDWDWDQDPVGNRFIWTWHWHDDDQKIWIDTHDDFPPWTKIWGDDPQKIWIWTDTDPTI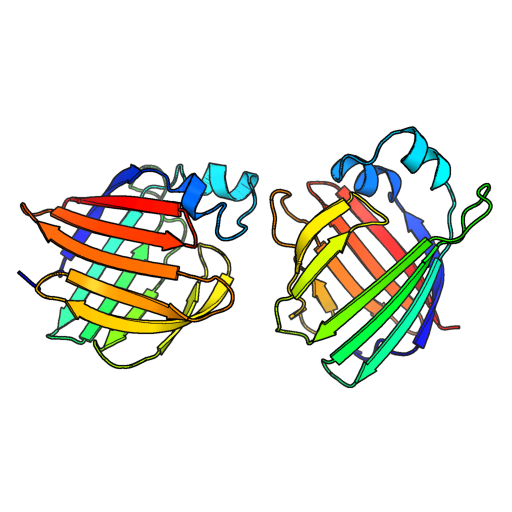MIIIIHGD

Solvent-accessible surface area: 14866 Å² total; per-residue (Å²): 101,106,86,0,50,22,54,4,60,18,105,57,45,106,59,28,74,8,7,7,108,23,1,88,13,84,145,58,61,32,141,76,9,85,178,12,74,20,49,15,60,5,81,22,109,51,68,74,3,114,10,95,10,38,13,60,32,96,158,77,155,115,99,110,92,67,83,20,83,15,50,22,52,84,34,36,64,9,130,3,135,37,49,21,93,84,96,5,26,0,31,0,53,49,93,49,72,41,0,10,4,68,9,30,14,75,49,72,90,10,2,27,86,8,52,20,80,67,104,78,0,47,10,42,18,38,0,29,129,53,51,0,115,4,32,0,80,101,157,101,118,81,0,51,16,49,4,24,20,91,53,40,116,63,26,54,15,2,2,102,25,0,29,12,25,101,39,55,7,90,82,15,49,161,26,23,23,20,19,47,3,76,26,113,57,64,77,3,129,16,28,31,24,18,12,68,137,107,141,106,114,89,43,69,28,100,39,83,17,52,22,49,86,100,35,68,24,120,7,144,88,49,3,92,14,94,2,92,0,66,0,50,39,102,53,64,35,0,11,2,63,9,136,41,77,35,142,103,9,8,34,96,8,31,22,87,74,80,55,0,37,9,41,20,31,1,34,131,51,73,0,91,6,15,0,120,110,162

Secondary structure (DSSP, 8-state):
-----EEEEEEEEESHHHHHHHTT--HHHHHHTTT-EEEEEEEEETTEEEEEEEEE-SS-SS-EEEEEEEETT--EEEE-TTTT--EEEEEEEEETTEEEEEEESSSTT-EEEEEEETTEEEEEEEETTEEEEEEEEE-/-----EEEEEEEEESHHHHHHHTT--HHHHHHHTT-EEEEEEEEETTEEEEEEEEEETTTEEEEEEEEEEETT--EEEE-TTTT--EEEEEEEEETTEEEEEEESSSSSEEEEEEEETTEEEEEEEETTEEEEEEEEE-

Radius of gyration: 22.73 Å; Cα contacts (8 Å, |Δi|>4): 693; chains: 2; bounding box: 31×47×69 Å

Nearest PDB structures (foldseek):
  7ucz-assembly2_B  TM=9.601E-01  e=5.213E-22  Homo sapiens
  5f58-assembly2_B  TM=9.692E-01  e=1.366E-20  Homo sapiens
  4ruu-assembly2_B  TM=9.706E-01  e=1.847E-20  Homo sapiens
  8vzx-assembly4_D  TM=9.728E-01  e=5.578E-20  Homo sapiens
  7lsq-assembly4_D  TM=9.697E-01  e=2.060E-19  Homo sapiens